Protein AF-0000000082581244 (afdb_homodimer)

Organism: NCBI:txid2716538

Secondary structure (DSSP, 8-state):
-PEEPP-B-TTT-PBEEEEEEEETTT--EEEEEEEPPGGGGS-HHHHHHHHHHHHTTT-HHHHHHHHT--HHHHHHHHHHHHHHTT------THHHHHHHHHHHHTTSS-HHHHHHHHH-/-PEEPP-B-TTT-PBEEEEEEEETTT--EEEEEEEPPGGGGS-HHHHHHHHHHHHTTT-HHHHHHHHT--HHHHHHHHHHHHHHTT------THHHHHHHHHHHHTTSS-HHHHHHHHH-

Foldseek 3Di:
DDDQDDQADPPPRHGDWDAWDADPPPGDIDGDTHHDALLSNDDPVLNVLVVLCVVVPNPLVSSCVVVVHDSVVNVVSVCVSCVSSPHDDPPPCVVVLVVLVVCVVVPVDDPVVSVVSVVD/DDDQDDQADPVPRHGDWDAWDADPPPGDIDGDTHHDALLSNDDPVLNVLVVLCVVVPNPLVSSCVVVVHDSVVNVVSVCVSCVSSPDDDPPPCPVVLVVLVVCVVVPVDDPVVSVVVVVD

Radius of gyration: 23.19 Å; Cα contacts (8 Å, |Δi|>4): 313; chains: 2; bounding box: 44×63×58 Å

Solvent-accessible surface area (backbone atoms only — not comparable to full-atom values): 13565 Å² total; per-residue (Å²): 130,70,38,73,64,76,37,51,32,91,84,80,60,45,64,38,30,38,38,26,34,32,24,82,83,83,63,49,72,49,75,52,60,21,40,69,58,72,67,64,64,49,53,71,67,52,51,52,48,51,51,49,34,52,70,43,65,39,39,63,70,56,35,24,65,75,70,69,49,52,69,68,56,51,51,51,50,50,45,49,50,32,40,71,70,72,43,80,68,69,69,57,62,54,59,51,44,46,52,35,45,48,30,39,71,69,60,75,44,54,76,68,54,40,50,52,61,66,74,101,130,68,37,73,64,74,38,53,32,90,85,82,61,44,64,38,28,39,39,27,35,34,25,82,84,80,63,50,71,49,75,51,60,21,39,69,58,73,69,64,63,49,53,70,67,52,50,52,46,50,50,46,35,51,69,43,66,38,37,64,70,56,36,22,66,74,71,69,47,52,69,68,56,50,51,50,49,50,46,49,50,35,41,73,69,71,42,81,69,68,69,60,59,55,61,49,44,46,49,36,46,47,30,40,71,70,59,74,44,54,76,70,54,41,50,51,62,68,74,101

Sequence (240 aa):
MAYKVVSKCPVCSSKLFISKLKCSKCSTIIENDFEMSKFEYLSEEQLKFIEVFLKNRGNIKDVEKDLGISYPTVRAKLDEVITSLGYKVSKEPSVDKKKIVDMLDKGEITPDQAIKMLNEMAYKVVSKCPVCSSKLFISKLKCSKCSTIIENDFEMSKFEYLSEEQLKFIEVFLKNRGNIKDVEKDLGISYPTVRAKLDEVITSLGYKVSKEPSVDKKKIVDMLDKGEITPDQAIKMLNE

Structure (mmCIF, N/CA/C/O backbone):
data_AF-0000000082581244-model_v1
#
loop_
_entity.id
_entity.type
_entity.pdbx_description
1 polymer 'DUF2089 domain-containing protein'
#
loop_
_atom_site.group_PDB
_atom_site.id
_atom_site.type_symbol
_atom_site.label_atom_id
_atom_site.label_alt_id
_atom_site.label_comp_id
_atom_site.label_asym_id
_atom_site.label_entity_id
_atom_site.label_seq_id
_atom_site.pdbx_PDB_ins_code
_atom_site.Cartn_x
_atom_site.Cartn_y
_atom_site.Cartn_z
_atom_site.occupancy
_atom_site.B_iso_or_equiv
_atom_site.auth_seq_id
_atom_site.auth_comp_id
_atom_site.auth_asym_id
_atom_site.auth_atom_id
_atom_site.pdbx_PDB_model_num
ATOM 1 N N . MET A 1 1 ? 15.781 -11.859 -12.828 1 53.72 1 MET A N 1
ATOM 2 C CA . MET A 1 1 ? 15.156 -10.562 -12.578 1 53.72 1 MET A CA 1
ATOM 3 C C . MET A 1 1 ? 13.648 -10.711 -12.391 1 53.72 1 MET A C 1
ATOM 5 O O . MET A 1 1 ? 12.969 -11.305 -13.234 1 53.72 1 MET A O 1
ATOM 9 N N . ALA A 1 2 ? 13.07 -10.727 -11.141 1 68.75 2 ALA A N 1
ATOM 10 C CA . ALA A 1 2 ? 11.648 -11.008 -10.961 1 68.75 2 ALA A CA 1
ATOM 11 C C . ALA A 1 2 ? 10.789 -9.906 -11.562 1 68.75 2 ALA A C 1
ATOM 13 O O . ALA A 1 2 ? 11.172 -8.734 -11.57 1 68.75 2 ALA A O 1
ATOM 14 N N . TYR A 1 3 ? 9.906 -10.328 -12.453 1 88.56 3 TYR A N 1
ATOM 15 C CA . TYR A 1 3 ? 8.953 -9.445 -13.117 1 88.56 3 TYR A CA 1
ATOM 16 C C . TYR A 1 3 ? 7.895 -8.945 -12.141 1 88.56 3 TYR A C 1
ATOM 18 O O . TYR A 1 3 ? 7.641 -9.57 -11.117 1 88.56 3 TYR A O 1
ATOM 26 N N . LYS A 1 4 ? 7.379 -7.863 -12.531 1 89.56 4 LYS A N 1
ATOM 27 C CA . LYS A 1 4 ? 6.273 -7.344 -11.727 1 89.56 4 LYS A CA 1
ATOM 28 C C . LYS A 1 4 ? 5.02 -8.195 -11.906 1 89.56 4 LYS A C 1
ATOM 30 O O . LYS A 1 4 ? 4.773 -8.734 -12.984 1 89.56 4 LYS A O 1
ATOM 35 N N . VAL A 1 5 ? 4.281 -8.18 -10.945 1 92.62 5 VAL A N 1
ATOM 36 C CA . VAL A 1 5 ? 3.072 -9 -10.93 1 92.62 5 VAL A CA 1
ATOM 37 C C . VAL A 1 5 ? 2.053 -8.43 -11.914 1 92.62 5 VAL A C 1
ATOM 39 O O . VAL A 1 5 ? 1.872 -7.211 -11.992 1 92.62 5 VAL A O 1
ATOM 42 N N . VAL A 1 6 ? 1.439 -9.32 -12.594 1 92.5 6 VAL A N 1
ATOM 43 C CA . VAL A 1 6 ? 0.301 -8.969 -13.438 1 92.5 6 VAL A CA 1
ATOM 44 C C . VAL A 1 6 ? -0.989 -9.055 -12.625 1 92.5 6 VAL A C 1
ATOM 46 O O . VAL A 1 6 ? -1.337 -10.125 -12.117 1 92.5 6 VAL A O 1
ATOM 49 N N . SER A 1 7 ? -1.728 -7.934 -12.516 1 92.81 7 SER A N 1
ATOM 50 C CA . SER A 1 7 ? -2.879 -7.902 -11.617 1 92.81 7 SER A CA 1
ATOM 51 C C . SER A 1 7 ? -4.18 -8.141 -12.383 1 92.81 7 SER A C 1
ATOM 53 O O . SER A 1 7 ? -5.172 -8.594 -11.805 1 92.81 7 SER A O 1
ATOM 55 N N . LYS A 1 8 ? -4.168 -7.809 -13.617 1 93.88 8 LYS A N 1
ATOM 56 C CA . LYS A 1 8 ? -5.375 -7.941 -14.43 1 93.88 8 LYS A CA 1
ATOM 57 C C . LYS A 1 8 ? -5.168 -8.938 -15.562 1 93.88 8 LYS A C 1
ATOM 59 O O . LYS A 1 8 ? -4.102 -8.977 -16.188 1 93.88 8 LYS A O 1
ATOM 64 N N . CYS A 1 9 ? -6.172 -9.633 -15.883 1 96.88 9 CYS A N 1
ATOM 65 C CA . CYS A 1 9 ? -6.133 -10.656 -16.922 1 96.88 9 CYS A CA 1
ATOM 66 C C . CYS A 1 9 ? -5.965 -10.023 -18.297 1 96.88 9 CYS A C 1
ATOM 68 O O . CYS A 1 9 ? -6.707 -9.109 -18.672 1 96.88 9 CYS A O 1
ATOM 70 N N . PRO A 1 10 ? -5.016 -10.516 -19.062 1 95.62 10 PRO A N 1
ATOM 71 C CA . PRO A 1 10 ? -4.793 -9.969 -20.406 1 95.62 10 PRO A CA 1
ATOM 72 C C . PRO A 1 10 ? -5.891 -10.367 -21.391 1 95.62 10 PRO A C 1
ATOM 74 O O . PRO A 1 10 ? -5.977 -9.797 -22.484 1 95.62 10 PRO A O 1
ATOM 77 N N . VAL A 1 11 ? -6.668 -11.305 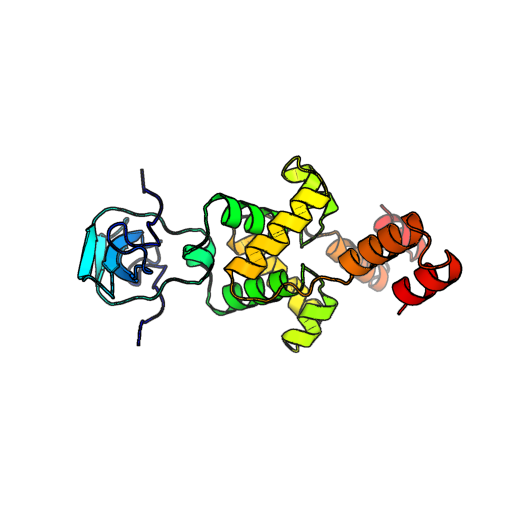-21.016 1 96.25 11 VAL A N 1
ATOM 78 C CA . VAL A 1 11 ? -7.711 -11.797 -21.922 1 96.25 11 VAL A CA 1
ATOM 79 C C . VAL A 1 11 ? -9.016 -11.047 -21.656 1 96.25 11 VAL A C 1
ATOM 81 O O . VAL A 1 11 ? -9.625 -10.516 -22.594 1 96.25 11 VAL A O 1
ATOM 84 N N . CYS A 1 12 ? -9.43 -10.914 -20.453 1 97.5 12 CYS A N 1
ATOM 85 C CA . CYS A 1 12 ? -10.75 -10.367 -20.172 1 97.5 12 CYS A CA 1
ATOM 86 C C . CYS A 1 12 ? -10.656 -9.141 -19.266 1 97.5 12 CYS A C 1
ATOM 88 O O . CYS A 1 12 ? -11.672 -8.539 -18.922 1 97.5 12 CYS A O 1
ATOM 90 N N . SER A 1 13 ? -9.562 -8.805 -18.609 1 95 13 SER A N 1
ATOM 91 C CA . SER A 1 13 ? -9.266 -7.613 -17.828 1 95 13 SER A CA 1
ATOM 92 C C . SER A 1 13 ? -9.781 -7.746 -16.391 1 95 13 SER A C 1
ATOM 94 O O . SER A 1 13 ? -9.766 -6.777 -15.633 1 95 13 SER A O 1
ATOM 96 N N . SER A 1 14 ? -10.156 -8.969 -16.047 1 94.62 14 SER A N 1
ATOM 97 C CA . SER A 1 14 ? -10.578 -9.195 -14.664 1 94.62 14 SER A CA 1
ATOM 98 C C . SER A 1 14 ? -9.383 -9.359 -13.734 1 94.62 14 SER A C 1
ATOM 100 O O . SER A 1 14 ? -8.25 -9.531 -14.195 1 94.62 14 SER A O 1
ATOM 102 N N . LYS A 1 15 ? -9.641 -9.312 -12.484 1 93.12 15 LYS A N 1
ATOM 103 C CA . LYS A 1 15 ? -8.578 -9.453 -11.484 1 93.12 15 LYS A CA 1
ATOM 104 C C . LYS A 1 15 ? -8.023 -10.867 -11.477 1 93.12 15 LYS A C 1
ATOM 106 O O . LYS A 1 15 ? -8.773 -11.844 -11.547 1 93.12 15 LYS A O 1
ATOM 111 N N . LEU A 1 16 ? -6.715 -10.93 -11.422 1 95.38 16 LEU A N 1
ATOM 112 C CA . LEU A 1 16 ? -6.055 -12.219 -11.281 1 95.38 16 LEU A CA 1
ATOM 113 C C . LEU A 1 16 ? -5.848 -12.57 -9.812 1 95.38 16 LEU A C 1
ATOM 115 O O . LEU A 1 16 ? -5.723 -11.68 -8.969 1 95.38 16 LEU A O 1
ATOM 119 N N . PHE A 1 17 ? -5.797 -13.875 -9.547 1 95.25 17 PHE A N 1
ATOM 120 C CA . PHE A 1 17 ? -5.453 -14.344 -8.211 1 95.25 17 PHE A CA 1
ATOM 121 C C . PHE A 1 17 ? -4.176 -15.18 -8.25 1 95.25 17 PHE A C 1
ATOM 123 O O . PHE A 1 17 ? -3.746 -15.625 -9.312 1 95.25 17 PHE A O 1
ATOM 130 N N . ILE A 1 18 ? -3.574 -15.359 -7.168 1 96.06 18 ILE A N 1
ATOM 131 C CA . ILE A 1 18 ? -2.342 -16.125 -7.047 1 96.06 18 ILE A CA 1
ATOM 132 C C . ILE A 1 18 ? -2.674 -17.594 -6.812 1 96.06 18 ILE A C 1
ATOM 134 O O . ILE A 1 18 ? -3.455 -17.938 -5.918 1 96.06 18 ILE A O 1
ATOM 138 N N . SER A 1 19 ? -2.033 -18.453 -7.551 1 96.75 19 SER A N 1
ATOM 139 C CA . SER A 1 19 ? -2.334 -19.875 -7.414 1 96.75 19 SER A CA 1
ATOM 140 C C . SER A 1 19 ? -1.104 -20.656 -6.973 1 96.75 19 SER A C 1
ATOM 142 O O . SER A 1 19 ? -1.212 -21.812 -6.562 1 96.75 19 SER A O 1
ATOM 144 N N . LYS A 1 20 ? -0.007 -20.016 -7.082 1 97.25 20 LYS A N 1
ATOM 145 C CA . LYS A 1 20 ? 1.216 -20.719 -6.707 1 97.25 20 LYS A CA 1
ATOM 146 C C . LYS A 1 20 ? 2.275 -19.75 -6.191 1 97.25 20 LYS A C 1
ATOM 148 O O . LYS A 1 20 ? 2.537 -18.719 -6.82 1 97.25 20 LYS A O 1
ATOM 153 N N . LEU A 1 21 ? 2.852 -20.094 -5.102 1 97.25 21 LEU A N 1
ATOM 154 C CA . LEU A 1 21 ? 3.967 -19.359 -4.508 1 97.25 21 LEU A CA 1
ATOM 155 C C . LEU A 1 21 ? 5.207 -20.234 -4.426 1 97.25 21 LEU A C 1
ATOM 157 O O . LEU A 1 21 ? 5.098 -21.469 -4.297 1 97.25 21 LEU A O 1
ATOM 161 N N . LYS A 1 22 ? 6.32 -19.578 -4.473 1 96.75 22 LYS A N 1
ATOM 162 C CA . LYS A 1 22 ? 7.578 -20.328 -4.422 1 96.75 22 LYS A CA 1
ATOM 163 C C . LYS A 1 22 ? 8.617 -19.578 -3.58 1 96.75 22 LYS A C 1
ATOM 165 O O . LYS A 1 22 ? 8.703 -18.359 -3.629 1 96.75 22 LYS A O 1
ATOM 170 N N . CYS A 1 23 ? 9.398 -20.375 -2.912 1 96.62 23 CYS A N 1
ATOM 171 C CA . CYS A 1 23 ? 10.516 -19.812 -2.16 1 96.62 23 CYS A CA 1
ATOM 172 C C . CYS A 1 23 ? 11.805 -19.875 -2.969 1 96.62 23 CYS A C 1
ATOM 174 O O . CYS A 1 23 ? 12.18 -20.938 -3.461 1 96.62 23 CYS A O 1
ATOM 176 N N . SER A 1 24 ? 12.461 -18.797 -3.029 1 91.81 24 SER A N 1
ATOM 177 C CA . SER A 1 24 ? 13.672 -18.734 -3.832 1 91.81 24 SER A CA 1
ATOM 178 C C . SER A 1 24 ? 14.852 -19.359 -3.092 1 91.81 24 SER A C 1
ATOM 180 O O . SER A 1 24 ? 15.859 -19.734 -3.709 1 91.81 24 SER A O 1
ATOM 182 N N . LYS A 1 25 ? 14.719 -19.484 -1.861 1 94.38 25 LYS A N 1
ATOM 183 C CA . LYS A 1 25 ? 15.844 -19.984 -1.061 1 94.38 25 LYS A CA 1
ATOM 184 C C . LYS A 1 25 ? 15.773 -21.5 -0.898 1 94.38 25 LYS A C 1
ATOM 186 O O . LYS A 1 25 ? 16.75 -22.203 -1.188 1 94.38 25 LYS A O 1
ATOM 191 N N . CYS A 1 26 ? 14.664 -22.094 -0.485 1 97.06 26 CYS A N 1
ATOM 192 C CA . CYS A 1 26 ? 14.586 -23.531 -0.192 1 97.06 26 CYS A CA 1
ATOM 193 C C . CYS A 1 26 ? 13.719 -24.25 -1.214 1 97.06 26 CYS A C 1
ATOM 195 O O . CYS A 1 26 ? 13.469 -25.453 -1.082 1 97.06 26 CYS A O 1
ATOM 197 N N . SER A 1 27 ? 13.07 -23.578 -2.107 1 94.88 27 SER A N 1
ATOM 198 C CA . SER A 1 27 ? 12.336 -24.109 -3.246 1 94.88 27 SER A CA 1
ATOM 199 C C . SER A 1 27 ? 10.984 -24.672 -2.818 1 94.88 27 SER A C 1
ATOM 201 O O . SER A 1 27 ? 10.383 -25.484 -3.527 1 94.88 27 SER A O 1
ATOM 203 N N . THR A 1 28 ? 10.562 -24.219 -1.622 1 97.06 28 THR A N 1
ATOM 204 C CA . THR A 1 28 ? 9.219 -24.594 -1.182 1 97.06 28 THR A CA 1
ATOM 205 C C . THR A 1 28 ? 8.172 -24.016 -2.129 1 97.06 28 THR A C 1
ATOM 207 O O . THR A 1 28 ? 8.273 -22.875 -2.562 1 97.06 28 THR A O 1
ATOM 210 N N . ILE A 1 29 ? 7.223 -24.859 -2.406 1 97.75 29 ILE A N 1
ATOM 211 C CA . ILE A 1 29 ? 6.109 -24.438 -3.254 1 97.75 29 ILE A CA 1
ATOM 212 C C . ILE A 1 29 ? 4.809 -24.5 -2.457 1 97.75 29 ILE A C 1
ATOM 214 O O . ILE A 1 29 ? 4.547 -25.469 -1.746 1 97.75 29 ILE A O 1
ATOM 218 N N . ILE A 1 30 ? 4.02 -23.484 -2.504 1 97.12 30 ILE A N 1
ATOM 219 C CA . ILE A 1 30 ? 2.705 -23.406 -1.878 1 97.12 30 ILE A CA 1
ATOM 220 C C . ILE A 1 30 ? 1.641 -23.141 -2.939 1 97.12 30 ILE A C 1
ATOM 222 O O . ILE A 1 30 ? 1.713 -22.141 -3.66 1 97.12 30 ILE A O 1
ATOM 226 N N . GLU A 1 31 ? 0.677 -24.031 -3.047 1 96.5 31 GLU A N 1
ATOM 227 C CA . GLU A 1 31 ? -0.385 -23.906 -4.039 1 96.5 31 GLU A CA 1
ATOM 228 C C . GLU A 1 31 ? -1.749 -23.75 -3.371 1 96.5 31 GLU A C 1
ATOM 230 O O . GLU A 1 31 ? -2.084 -24.5 -2.455 1 96.5 31 GLU A O 1
ATOM 235 N N . ASN A 1 32 ? -2.459 -22.781 -3.691 1 95.44 32 ASN A N 1
ATOM 236 C CA . ASN A 1 32 ? -3.818 -22.453 -3.281 1 95.44 32 ASN A CA 1
ATOM 237 C C . ASN A 1 32 ? -4.379 -21.281 -4.082 1 95.44 32 ASN A C 1
ATOM 239 O O . ASN A 1 32 ? -3.756 -20.828 -5.047 1 95.44 32 ASN A O 1
ATOM 243 N N . ASP A 1 33 ? -5.539 -20.922 -3.805 1 93.94 33 ASP A N 1
ATOM 244 C CA . ASP A 1 33 ? -6.094 -19.672 -4.34 1 93.94 33 ASP A CA 1
ATOM 245 C C . ASP A 1 33 ? -5.98 -18.547 -3.324 1 93.94 33 ASP A C 1
ATOM 247 O O . ASP A 1 33 ? -6.66 -18.547 -2.295 1 93.94 33 ASP A O 1
ATOM 251 N N . PHE A 1 34 ? -5.039 -17.641 -3.65 1 94.31 34 PHE A N 1
ATOM 252 C CA . PHE A 1 34 ? -4.812 -16.516 -2.75 1 94.31 34 PHE A CA 1
ATOM 253 C C . PHE A 1 34 ? -5.324 -15.227 -3.365 1 94.31 34 PHE A C 1
ATOM 255 O O . PHE A 1 34 ? -5.137 -14.984 -4.562 1 94.31 34 PHE A O 1
ATOM 262 N N . GLU A 1 35 ? -5.953 -14.469 -2.596 1 92.19 35 GLU A N 1
ATOM 263 C CA . GLU A 1 35 ? -6.371 -13.133 -3.018 1 92.19 35 GLU A CA 1
ATOM 264 C C . GLU A 1 35 ? -5.289 -12.094 -2.73 1 92.19 35 GLU A C 1
ATOM 266 O O . GLU A 1 35 ? -4.738 -12.055 -1.629 1 92.19 35 GLU A O 1
ATOM 271 N N . MET A 1 36 ? -5.047 -11.266 -3.709 1 91.62 36 MET A N 1
ATOM 272 C CA . MET A 1 36 ? -4.062 -10.203 -3.521 1 91.62 36 MET A CA 1
ATOM 273 C C . MET A 1 36 ? -4.668 -9.039 -2.748 1 91.62 36 MET A C 1
ATOM 275 O O . MET A 1 36 ? -5.887 -8.844 -2.756 1 91.62 36 MET A O 1
ATOM 279 N N . SER A 1 37 ? -3.764 -8.344 -2.092 1 92.56 37 SER A N 1
ATOM 280 C CA . SER A 1 37 ? -4.238 -7.129 -1.434 1 92.56 37 SER A CA 1
ATOM 281 C C . SER A 1 37 ? -4.691 -6.09 -2.453 1 92.56 37 SER A C 1
ATOM 283 O O . SER A 1 37 ? -4.32 -6.16 -3.625 1 92.56 37 SER A O 1
ATOM 285 N N . LYS A 1 38 ? -5.438 -5.078 -2.023 1 93.19 38 LYS A N 1
ATOM 286 C CA . LYS A 1 38 ? -5.859 -3.977 -2.883 1 93.19 38 LYS A CA 1
ATOM 287 C C . LYS A 1 38 ? -4.652 -3.25 -3.475 1 93.19 38 LYS A C 1
ATOM 289 O O . LYS A 1 38 ? -4.711 -2.766 -4.605 1 93.19 38 LYS A O 1
ATOM 294 N N . PHE A 1 39 ? -3.621 -3.299 -2.74 1 95.06 39 PHE A N 1
ATOM 295 C CA . PHE A 1 39 ? -2.428 -2.555 -3.127 1 95.06 39 PHE A CA 1
ATOM 296 C C . PHE A 1 39 ? -1.742 -3.211 -4.316 1 95.06 39 PHE A C 1
ATOM 298 O O . PHE A 1 39 ? -1.16 -2.527 -5.16 1 95.06 39 PHE A O 1
ATOM 305 N N . GLU A 1 40 ? -1.863 -4.516 -4.352 1 93.19 40 GLU A N 1
ATOM 306 C CA . GLU A 1 40 ? -1.179 -5.246 -5.414 1 93.19 40 GLU A CA 1
ATOM 307 C C . GLU A 1 40 ? -1.842 -5 -6.766 1 93.19 40 GLU A C 1
ATOM 309 O O . GLU A 1 40 ? -1.274 -5.328 -7.812 1 93.19 40 GLU A O 1
ATOM 314 N N . TYR A 1 41 ? -3.014 -4.445 -6.742 1 93.56 41 TYR A N 1
ATOM 315 C CA . TYR A 1 41 ? -3.729 -4.168 -7.984 1 93.56 41 TYR A CA 1
ATOM 316 C C . TYR A 1 41 ? -3.447 -2.754 -8.469 1 93.56 41 TYR A C 1
ATOM 318 O O . TYR A 1 41 ? -3.885 -2.369 -9.562 1 93.56 41 TYR A O 1
ATOM 326 N N . LEU A 1 42 ? -2.697 -2.025 -7.711 1 94 42 LEU A N 1
ATOM 327 C CA . LEU A 1 42 ? -2.328 -0.665 -8.078 1 94 42 LEU A CA 1
ATOM 328 C C . LEU A 1 42 ? -1.147 -0.667 -9.047 1 94 42 LEU A C 1
ATOM 330 O O . LEU A 1 42 ? -0.402 -1.646 -9.117 1 94 42 LEU A O 1
ATOM 334 N N . SER A 1 43 ? -1.025 0.421 -9.781 1 93.19 43 SER A N 1
ATOM 335 C CA . SER A 1 43 ? 0.116 0.571 -10.68 1 93.19 43 SER A CA 1
ATOM 336 C C . SER A 1 43 ? 1.404 0.813 -9.898 1 93.19 43 SER A C 1
ATOM 338 O O . SER A 1 43 ? 1.363 1.2 -8.734 1 93.19 43 SER A O 1
ATOM 340 N N . GLU A 1 44 ? 2.514 0.607 -10.555 1 92.44 44 GLU A N 1
ATOM 341 C CA . GLU A 1 44 ? 3.814 0.862 -9.938 1 92.44 44 GLU A CA 1
ATOM 342 C C . GLU A 1 44 ? 3.941 2.316 -9.5 1 92.44 44 GLU A C 1
ATOM 344 O O . GLU A 1 44 ? 4.523 2.605 -8.453 1 92.44 44 GLU A O 1
ATOM 349 N N . GLU A 1 45 ? 3.406 3.188 -10.336 1 94.5 45 GLU A N 1
ATOM 350 C CA . GLU A 1 45 ? 3.457 4.609 -10.016 1 94.5 45 GLU A CA 1
ATOM 351 C C . GLU A 1 45 ? 2.664 4.922 -8.75 1 94.5 45 GLU A C 1
ATOM 353 O O . GLU A 1 45 ? 3.129 5.672 -7.887 1 94.5 45 GLU A O 1
ATOM 358 N N . GLN A 1 46 ? 1.559 4.309 -8.688 1 96.25 46 GLN A N 1
ATOM 359 C CA . GLN A 1 46 ? 0.721 4.508 -7.508 1 96.25 46 GLN A CA 1
ATOM 360 C C . GLN A 1 46 ? 1.396 3.957 -6.254 1 96.25 46 GLN A C 1
ATOM 362 O O . GLN A 1 46 ? 1.388 4.602 -5.203 1 96.25 46 GLN A O 1
ATOM 367 N N . LEU A 1 47 ? 2 2.838 -6.359 1 96.25 47 LEU A N 1
ATOM 368 C CA . LEU A 1 47 ? 2.678 2.221 -5.223 1 96.25 47 LEU A CA 1
ATOM 369 C C . LEU A 1 47 ? 3.859 3.07 -4.77 1 96.25 47 LEU A C 1
ATOM 371 O O . LEU A 1 47 ? 4.066 3.264 -3.568 1 96.25 47 LEU A O 1
ATOM 375 N N . LYS A 1 48 ? 4.555 3.516 -5.734 1 96.19 48 LYS A N 1
ATOM 376 C CA . LYS A 1 48 ? 5.68 4.391 -5.418 1 96.19 48 LYS A CA 1
ATOM 377 C C . LYS A 1 48 ? 5.207 5.66 -4.711 1 96.19 48 LYS A C 1
ATOM 379 O O . LYS A 1 48 ? 5.84 6.117 -3.756 1 96.19 48 LYS A O 1
ATOM 384 N N . PHE A 1 49 ? 4.129 6.18 -5.207 1 98 49 PHE A N 1
ATOM 385 C CA . PHE A 1 49 ? 3.562 7.375 -4.59 1 98 49 PHE A CA 1
ATOM 386 C C . PHE A 1 49 ? 3.193 7.113 -3.135 1 98 49 PHE A C 1
ATOM 388 O O . PHE A 1 49 ? 3.506 7.918 -2.256 1 98 49 PHE A O 1
ATOM 395 N N . ILE A 1 50 ? 2.508 6.02 -2.918 1 98.12 50 ILE A N 1
ATOM 396 C CA . ILE A 1 50 ? 2.084 5.66 -1.569 1 98.12 50 ILE A CA 1
ATOM 397 C C . ILE A 1 50 ? 3.305 5.527 -0.664 1 98.12 50 ILE A C 1
ATOM 399 O O . ILE A 1 50 ? 3.299 6.008 0.472 1 98.12 50 ILE A O 1
ATOM 403 N N . GLU A 1 51 ? 4.301 4.91 -1.156 1 97.25 51 GLU A N 1
ATOM 404 C CA . GLU A 1 51 ? 5.535 4.738 -0.394 1 97.25 51 GLU A CA 1
ATOM 405 C C . GLU A 1 51 ? 6.113 6.086 0.028 1 97.25 51 GLU A C 1
ATOM 407 O O . GLU A 1 51 ? 6.457 6.285 1.195 1 97.25 51 GLU A O 1
ATOM 412 N N . VAL A 1 52 ? 6.203 6.973 -0.877 1 97.38 52 VAL A N 1
ATOM 413 C CA . VAL A 1 52 ? 6.762 8.289 -0.611 1 97.38 52 VAL A CA 1
ATOM 414 C C . VAL A 1 52 ? 5.852 9.055 0.352 1 97.38 52 VAL A C 1
ATOM 416 O O . VAL A 1 52 ? 6.332 9.727 1.266 1 97.38 52 VAL A O 1
ATOM 419 N N . PHE A 1 53 ? 4.52 8.938 0.126 1 98 53 PHE A N 1
ATOM 420 C CA . PHE A 1 53 ? 3.535 9.594 0.981 1 98 53 PHE A CA 1
ATOM 421 C C . PHE A 1 53 ? 3.682 9.133 2.426 1 98 53 PHE A C 1
ATOM 423 O O . PHE A 1 53 ? 3.666 9.945 3.35 1 98 53 PHE A O 1
ATOM 430 N N . LEU A 1 54 ? 3.854 7.883 2.613 1 97.44 54 LEU A N 1
ATOM 431 C CA . LEU A 1 54 ? 4.02 7.305 3.943 1 97.44 54 LEU A CA 1
ATOM 432 C C . LEU A 1 54 ? 5.352 7.719 4.555 1 97.44 54 LEU A C 1
ATOM 434 O O . LEU A 1 54 ? 5.41 8.117 5.719 1 97.44 54 LEU A O 1
ATOM 438 N N . LYS A 1 55 ? 6.395 7.586 3.75 1 96.19 55 LYS A N 1
ATOM 439 C CA . LYS A 1 55 ? 7.738 7.945 4.203 1 96.19 55 LYS A CA 1
ATOM 440 C C . LYS A 1 55 ? 7.773 9.375 4.738 1 96.19 55 LYS A C 1
ATOM 442 O O . LYS A 1 55 ? 8.5 9.664 5.691 1 96.19 55 LYS A O 1
ATOM 447 N N . ASN A 1 56 ? 6.973 10.172 4.148 1 96.19 56 ASN A N 1
ATOM 448 C CA . ASN A 1 56 ? 6.922 11.578 4.539 1 96.19 56 ASN A CA 1
ATOM 449 C C . ASN A 1 56 ? 5.777 11.844 5.516 1 96.19 56 ASN A C 1
ATOM 451 O O . ASN A 1 56 ? 5.387 12.992 5.719 1 96.19 56 ASN A O 1
ATOM 455 N N . ARG A 1 57 ? 5.172 10.852 5.996 1 95.25 57 ARG A N 1
ATOM 456 C CA . ARG A 1 57 ? 4.156 10.891 7.043 1 95.25 57 ARG A CA 1
ATOM 457 C C . ARG A 1 57 ? 2.957 11.734 6.609 1 95.25 57 ARG A C 1
ATOM 459 O O . ARG A 1 57 ? 2.381 12.461 7.418 1 95.25 57 ARG A O 1
ATOM 466 N N . GLY A 1 58 ? 2.686 11.695 5.266 1 96.06 58 GLY A N 1
ATOM 467 C CA . GLY A 1 58 ? 1.503 12.367 4.754 1 96.06 58 GLY A CA 1
ATOM 468 C C . GLY A 1 58 ? 1.71 13.859 4.535 1 96.06 58 GLY A C 1
ATOM 469 O O . GLY A 1 58 ? 0.769 14.578 4.191 1 96.06 58 GLY A O 1
ATOM 470 N N . ASN A 1 59 ? 2.889 14.312 4.797 1 94.75 59 ASN A N 1
ATOM 471 C CA . ASN A 1 59 ? 3.184 15.727 4.582 1 94.75 59 ASN A CA 1
ATOM 472 C C . ASN A 1 59 ? 3.287 16.047 3.094 1 94.75 59 ASN A C 1
ATOM 474 O O . ASN A 1 59 ? 4.277 15.711 2.445 1 94.75 59 ASN A O 1
ATOM 478 N N . ILE A 1 60 ? 2.342 16.781 2.562 1 94.25 60 ILE A N 1
ATOM 479 C CA . ILE A 1 60 ? 2.23 17.031 1.132 1 94.25 60 ILE A CA 1
ATOM 480 C C . ILE A 1 60 ? 3.43 17.859 0.658 1 94.25 60 ILE A C 1
ATOM 482 O O . ILE A 1 60 ? 3.959 17.625 -0.43 1 94.25 60 ILE A O 1
ATOM 486 N N . LYS A 1 61 ? 3.891 18.781 1.476 1 94.56 61 LYS A N 1
ATOM 487 C CA . LYS A 1 61 ? 5.043 19.594 1.12 1 94.56 61 LYS A CA 1
ATOM 488 C C . LYS A 1 61 ? 6.293 18.75 0.933 1 94.56 61 LYS A C 1
ATOM 490 O O . LYS A 1 61 ? 7.039 18.922 -0.032 1 94.56 61 LYS A O 1
ATOM 495 N N . ASP A 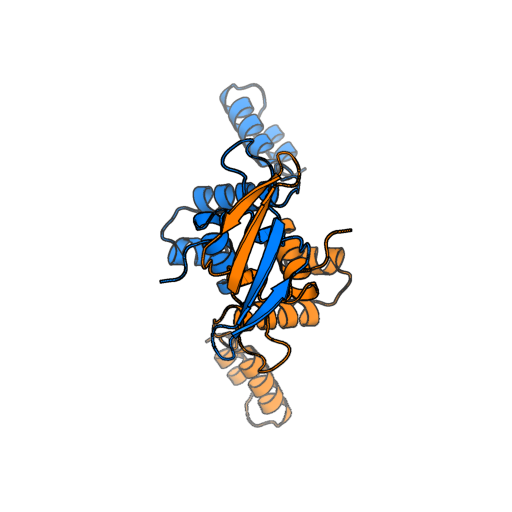1 62 ? 6.48 17.875 1.822 1 96.38 62 ASP A N 1
ATOM 496 C CA . ASP A 1 62 ? 7.637 17 1.74 1 96.38 62 ASP A CA 1
ATOM 497 C C . ASP A 1 62 ? 7.516 16.047 0.552 1 96.38 62 ASP A C 1
ATOM 499 O O . ASP A 1 62 ? 8.516 15.719 -0.093 1 96.38 62 ASP A O 1
ATOM 503 N N . VAL A 1 63 ? 6.344 15.617 0.243 1 97 63 VAL A N 1
ATOM 504 C CA . VAL A 1 63 ? 6.105 14.75 -0.907 1 97 63 VAL A CA 1
ATOM 505 C C . VAL A 1 63 ? 6.441 15.5 -2.195 1 97 63 VAL A C 1
ATOM 507 O O . VAL A 1 63 ? 7.074 14.945 -3.098 1 97 63 VAL A O 1
ATOM 510 N N . GLU A 1 64 ? 6.051 16.719 -2.244 1 96.62 64 GLU A N 1
ATOM 511 C CA . GLU A 1 64 ? 6.383 17.578 -3.381 1 96.62 64 GLU A CA 1
ATOM 512 C C . GLU A 1 64 ? 7.887 17.578 -3.648 1 96.62 64 GLU A C 1
ATOM 514 O O . GLU A 1 64 ? 8.32 17.391 -4.789 1 96.62 64 GLU A O 1
ATOM 519 N N . LYS A 1 65 ? 8.578 17.812 -2.639 1 96.75 65 LYS A N 1
ATOM 520 C CA . LYS A 1 65 ? 10.031 17.891 -2.738 1 96.75 65 LYS A CA 1
ATOM 521 C C . LYS A 1 65 ? 10.633 16.547 -3.139 1 96.75 65 LYS A C 1
ATOM 523 O O . LYS A 1 65 ? 11.516 16.484 -3.992 1 96.75 65 LYS A O 1
ATOM 528 N N . ASP A 1 66 ? 10.148 15.531 -2.562 1 96.38 66 ASP A N 1
ATOM 529 C CA . ASP A 1 66 ? 10.695 14.195 -2.777 1 96.38 66 ASP A CA 1
ATOM 530 C C . ASP A 1 66 ? 10.453 13.727 -4.211 1 96.38 66 ASP A C 1
ATOM 532 O O . ASP A 1 66 ? 11.328 13.133 -4.832 1 96.38 66 ASP A O 1
ATOM 536 N N . LEU A 1 67 ? 9.289 14.016 -4.734 1 96.62 67 LEU A N 1
ATOM 537 C CA . LEU A 1 67 ? 8.922 13.508 -6.055 1 96.62 67 LEU A CA 1
ATOM 538 C C . LEU A 1 67 ? 9.164 14.57 -7.125 1 96.62 67 LEU A C 1
ATOM 540 O O . LEU A 1 67 ? 9.18 14.258 -8.32 1 96.62 67 LEU A O 1
ATOM 544 N N . GLY A 1 68 ? 9.305 15.797 -6.73 1 97 68 GLY A N 1
ATOM 545 C CA . GLY A 1 68 ? 9.531 16.875 -7.68 1 97 68 GLY A CA 1
ATOM 546 C C . GLY A 1 68 ? 8.281 17.266 -8.453 1 97 68 GLY A C 1
ATOM 547 O O . GLY A 1 68 ? 8.344 17.531 -9.656 1 97 68 GLY A O 1
ATOM 548 N N . ILE A 1 69 ? 7.195 17.125 -7.859 1 95.88 69 ILE A N 1
ATOM 549 C CA . ILE A 1 69 ? 5.934 17.469 -8.508 1 95.88 69 ILE A CA 1
ATOM 550 C C . ILE A 1 69 ? 5.227 18.562 -7.703 1 95.88 69 ILE A C 1
ATOM 552 O O . ILE A 1 69 ? 5.559 18.797 -6.535 1 95.88 69 ILE A O 1
ATOM 556 N N . SER A 1 70 ? 4.211 19.203 -8.344 1 93.94 70 SER A N 1
ATOM 557 C CA . SER A 1 70 ? 3.498 20.328 -7.727 1 93.94 70 SER A CA 1
ATOM 558 C C . SER A 1 70 ? 2.482 19.828 -6.699 1 93.94 70 SER A C 1
ATOM 560 O O . SER A 1 70 ? 2.113 18.656 -6.695 1 93.94 70 SER A O 1
ATOM 562 N N . TYR A 1 71 ? 2 20.797 -5.957 1 94.81 71 TYR A N 1
ATOM 563 C CA . TYR A 1 71 ? 0.992 20.531 -4.938 1 94.81 71 TYR A CA 1
ATOM 564 C C . TYR A 1 71 ? -0.287 19.984 -5.562 1 94.81 71 TYR A C 1
ATOM 566 O O . TYR A 1 71 ? -0.787 18.938 -5.156 1 94.81 71 TYR A O 1
ATOM 574 N N . PRO A 1 72 ? -0.756 20.562 -6.602 1 93.56 72 PRO A N 1
ATOM 575 C CA . PRO A 1 72 ? -1.969 20.016 -7.219 1 93.56 72 PRO A CA 1
ATOM 576 C C . PRO A 1 72 ? -1.778 18.609 -7.75 1 93.56 72 PRO A C 1
ATOM 578 O O . PRO A 1 72 ? -2.697 17.781 -7.672 1 93.56 72 PRO A O 1
ATOM 581 N N . THR A 1 73 ? -0.6 18.328 -8.266 1 96.31 73 THR A N 1
ATOM 582 C CA . THR A 1 73 ? -0.315 17 -8.789 1 96.31 73 THR A CA 1
ATOM 583 C C . THR A 1 73 ? -0.305 15.969 -7.664 1 96.31 73 THR A C 1
ATOM 585 O O . THR A 1 73 ? -0.817 14.859 -7.828 1 96.31 73 THR A O 1
ATOM 588 N N . VAL A 1 74 ? 0.284 16.391 -6.527 1 96.38 74 VAL A N 1
ATOM 589 C CA . VAL A 1 74 ? 0.283 15.5 -5.371 1 96.38 74 VAL A CA 1
ATOM 590 C C . VAL A 1 74 ? -1.154 15.195 -4.957 1 96.38 74 VAL A C 1
ATOM 592 O O . VAL A 1 74 ? -1.51 14.031 -4.75 1 96.38 74 VAL A O 1
ATOM 595 N N . ARG A 1 75 ? -1.947 16.172 -4.871 1 94.75 75 ARG A N 1
ATOM 596 C CA . ARG A 1 75 ? -3.342 16 -4.473 1 94.75 75 ARG A CA 1
ATOM 597 C C . ARG A 1 75 ? -4.09 15.102 -5.449 1 94.75 75 ARG A C 1
ATOM 599 O O . ARG A 1 75 ? -4.852 14.227 -5.031 1 94.75 75 ARG A O 1
ATOM 606 N N . ALA A 1 76 ? -3.877 15.375 -6.699 1 95.5 76 ALA A N 1
ATOM 607 C CA . ALA A 1 76 ? -4.543 14.57 -7.723 1 95.5 76 ALA A CA 1
ATOM 608 C C . ALA A 1 76 ? -4.141 13.102 -7.617 1 95.5 76 ALA A C 1
ATOM 610 O O . ALA A 1 76 ? -4.984 12.211 -7.738 1 95.5 76 ALA A O 1
ATOM 611 N N . LYS A 1 77 ? -2.877 12.906 -7.387 1 96.69 77 LYS A N 1
ATOM 612 C CA . LYS A 1 77 ? -2.387 11.539 -7.266 1 96.69 77 LYS A CA 1
ATOM 613 C C . LYS A 1 77 ? -2.967 10.852 -6.031 1 96.69 77 LYS A C 1
ATOM 615 O O . LYS A 1 77 ? -3.322 9.672 -6.078 1 96.69 77 LYS A O 1
ATOM 620 N N . LEU A 1 78 ? -3.018 11.602 -4.961 1 97.12 78 LEU A N 1
ATOM 621 C CA . LEU A 1 78 ? -3.613 11.055 -3.744 1 97.12 78 LEU A CA 1
ATOM 622 C C . LEU A 1 78 ? -5.074 10.68 -3.977 1 97.12 78 LEU A C 1
ATOM 624 O O . LEU A 1 78 ? -5.504 9.586 -3.602 1 97.12 78 LEU A O 1
ATOM 628 N N . ASP A 1 79 ? -5.773 11.523 -4.672 1 95.88 79 ASP A N 1
ATOM 629 C CA . ASP A 1 79 ? -7.172 11.25 -4.996 1 95.88 79 ASP A CA 1
ATOM 630 C C . ASP A 1 79 ? -7.301 9.992 -5.844 1 95.88 79 ASP A C 1
ATOM 632 O O . ASP A 1 79 ? -8.195 9.172 -5.613 1 95.88 79 ASP A O 1
ATOM 636 N N . GLU A 1 80 ? -6.488 9.922 -6.762 1 96.56 80 GLU A N 1
ATOM 637 C CA . GLU A 1 80 ? -6.492 8.758 -7.641 1 96.56 80 GLU A CA 1
ATOM 638 C C . GLU A 1 80 ? -6.258 7.473 -6.855 1 96.56 80 GLU A C 1
ATOM 640 O O . GLU A 1 80 ? -6.949 6.477 -7.066 1 96.56 80 GLU A O 1
ATOM 645 N N . VAL A 1 81 ? -5.242 7.512 -6.012 1 97.38 81 VAL A N 1
ATOM 646 C CA . VAL A 1 81 ? -4.902 6.348 -5.199 1 97.38 81 VAL A CA 1
ATOM 647 C C . VAL A 1 81 ? -6.086 5.98 -4.305 1 97.38 81 VAL A C 1
ATOM 649 O O . VAL A 1 81 ? -6.469 4.809 -4.227 1 97.38 81 VAL A O 1
ATOM 652 N N . ILE A 1 82 ? -6.688 6.957 -3.674 1 96.62 82 ILE A N 1
ATOM 653 C CA . ILE A 1 82 ? -7.812 6.727 -2.773 1 96.62 82 ILE A CA 1
ATOM 654 C C . ILE A 1 82 ? -8.969 6.09 -3.541 1 96.62 82 ILE A C 1
ATOM 656 O O . ILE A 1 82 ? -9.562 5.113 -3.08 1 96.62 82 ILE A O 1
ATOM 660 N N . THR A 1 83 ? -9.211 6.613 -4.719 1 95.94 83 THR A N 1
ATOM 661 C CA . THR A 1 83 ? -10.281 6.09 -5.562 1 95.94 83 THR A CA 1
ATOM 662 C C . THR A 1 83 ? -9.969 4.668 -6.012 1 95.94 83 THR A C 1
ATOM 664 O O . THR A 1 83 ? -10.844 3.803 -6.012 1 95.94 83 THR A O 1
ATOM 667 N N . SER A 1 84 ? -8.734 4.461 -6.328 1 95 84 SER A N 1
ATOM 668 C CA . SER A 1 84 ? -8.328 3.139 -6.789 1 95 84 SER A CA 1
ATOM 669 C C . SER A 1 84 ? -8.453 2.102 -5.676 1 95 84 SER A C 1
ATOM 671 O O . SER A 1 84 ? -8.664 0.917 -5.949 1 95 84 SER A O 1
ATOM 673 N N . LEU A 1 85 ? -8.352 2.535 -4.441 1 95.62 85 LEU A N 1
ATOM 674 C CA . LEU A 1 85 ? -8.484 1.644 -3.295 1 95.62 85 LEU A CA 1
ATOM 675 C C . LEU A 1 85 ? -9.953 1.402 -2.967 1 95.62 85 LEU A C 1
ATOM 677 O O . LEU A 1 85 ? -10.281 0.572 -2.113 1 95.62 85 LEU A O 1
ATOM 681 N N . GLY A 1 86 ? -10.828 2.133 -3.605 1 93 86 GLY A N 1
ATOM 682 C CA . GLY A 1 86 ? -12.258 1.867 -3.486 1 93 86 GLY A CA 1
ATOM 683 C C . GLY A 1 86 ? -12.984 2.885 -2.629 1 93 86 GLY A C 1
ATOM 684 O O . GLY A 1 86 ? -14.094 2.633 -2.168 1 93 86 GLY A O 1
ATOM 685 N N . TYR A 1 87 ? -12.312 3.971 -2.383 1 93 87 TYR A N 1
ATOM 686 C CA . TYR A 1 87 ? -12.922 4.977 -1.524 1 93 87 TYR A CA 1
ATOM 687 C C . TYR A 1 87 ? -13.367 6.188 -2.334 1 93 87 TYR A C 1
ATOM 689 O O . TYR A 1 87 ? -12.844 6.441 -3.422 1 93 87 TYR A O 1
ATOM 697 N N . LYS A 1 88 ? -14.344 6.883 -1.798 1 88 88 LYS A N 1
ATOM 698 C CA . LYS A 1 88 ? -14.82 8.117 -2.422 1 88 88 LYS A CA 1
ATOM 699 C C . LYS A 1 88 ? -14.016 9.32 -1.935 1 88 88 LYS A C 1
ATOM 701 O O . LYS A 1 88 ? -13.664 9.398 -0.758 1 88 88 LYS A O 1
ATOM 706 N N . VAL A 1 89 ? -13.555 9.984 -2.873 1 80.06 89 VAL A N 1
ATOM 707 C CA . VAL A 1 89 ? -12.867 11.227 -2.529 1 80.06 89 VAL A CA 1
ATOM 708 C C . VAL A 1 89 ? -13.891 12.352 -2.379 1 80.06 89 VAL A C 1
ATOM 710 O O . VAL A 1 89 ? -14.781 12.508 -3.213 1 80.06 89 VAL A O 1
ATOM 713 N N . SER A 1 90 ? -14.227 12.477 -1.157 1 60.81 90 SER A N 1
ATOM 714 C CA . SER A 1 90 ? -15.172 13.57 -0.973 1 60.81 90 SER A CA 1
ATOM 715 C C . SER A 1 90 ? -14.641 14.875 -1.561 1 60.81 90 SER A C 1
ATOM 717 O O . SER A 1 90 ? -13.445 15.172 -1.444 1 60.81 90 SER A O 1
ATOM 719 N N . LYS A 1 91 ? -14.992 15.164 -2.729 1 52 91 LYS A N 1
ATOM 720 C CA . LYS A 1 91 ? -14.656 16.469 -3.27 1 52 91 LYS A CA 1
ATOM 721 C C . LYS A 1 91 ? -14.539 17.516 -2.158 1 52 91 LYS A C 1
ATOM 723 O O . LYS A 1 91 ? -15.5 17.75 -1.421 1 52 91 LYS A O 1
ATOM 728 N N . GLU A 1 92 ? -13.531 17.391 -1.363 1 47.19 92 GLU A N 1
ATOM 729 C CA . GLU A 1 92 ? -13.547 18.641 -0.616 1 47.19 92 GLU A CA 1
ATOM 730 C C . GLU A 1 92 ? -14.141 19.781 -1.452 1 47.19 92 GLU A C 1
ATOM 732 O O . GLU A 1 92 ? -14.023 19.781 -2.68 1 47.19 92 GLU A O 1
ATOM 737 N N . PRO A 1 93 ? -15.016 20.531 -0.916 1 42.31 93 PRO A N 1
ATOM 738 C CA . PRO A 1 93 ? -15.672 21.656 -1.573 1 42.31 93 PRO A CA 1
ATOM 739 C C . PRO A 1 93 ? -14.711 22.516 -2.393 1 42.31 93 PRO A C 1
ATOM 741 O O . PRO A 1 93 ? -14.969 23.703 -2.631 1 42.31 93 PRO A O 1
ATOM 744 N N . SER A 1 94 ? -13.625 21.953 -2.66 1 43.06 94 SER A N 1
ATOM 745 C CA . SER A 1 94 ? -12.828 22.906 -3.441 1 43.06 94 SER A CA 1
ATOM 746 C C . SER A 1 94 ? -13.547 23.297 -4.727 1 43.06 94 SER A C 1
ATOM 748 O O . SER A 1 94 ? -13.273 24.359 -5.297 1 43.06 94 SER A O 1
ATOM 750 N N . VAL A 1 95 ? -14.062 22.266 -5.285 1 45.19 95 VAL A N 1
ATOM 751 C CA . VAL A 1 95 ? -14.836 22.594 -6.48 1 45.19 95 VAL A CA 1
ATOM 752 C C . VAL A 1 95 ? -15.859 23.672 -6.152 1 45.19 95 VAL A C 1
ATOM 754 O O . VAL A 1 95 ? -16.172 24.516 -7 1 45.19 95 VAL A O 1
ATOM 757 N N . ASP A 1 96 ? -16.219 23.5 -4.898 1 49 96 ASP A N 1
ATOM 758 C CA . ASP A 1 96 ? -17.219 24.516 -4.566 1 49 96 ASP A CA 1
ATOM 759 C C . ASP A 1 96 ? -16.594 25.906 -4.543 1 49 96 ASP A C 1
ATOM 761 O O . ASP A 1 96 ? -17.25 26.891 -4.898 1 49 96 ASP A O 1
ATOM 765 N N . LYS A 1 97 ? -15.336 25.875 -4.25 1 53.69 97 LYS A N 1
ATOM 766 C CA . LYS A 1 97 ? -14.711 27.188 -4.324 1 53.69 97 LYS A CA 1
ATOM 767 C C . LYS A 1 97 ? -14.5 27.625 -5.773 1 53.69 97 LYS A C 1
ATOM 769 O O . LYS A 1 97 ? -14.648 28.797 -6.105 1 53.69 97 LYS A O 1
ATOM 774 N N . LYS A 1 98 ? -14.141 26.672 -6.578 1 56.91 98 LYS A N 1
ATOM 775 C CA . LYS A 1 98 ? -13.992 27.016 -7.988 1 56.91 98 LYS A CA 1
ATOM 776 C C . LYS A 1 98 ? -15.336 27.375 -8.617 1 56.91 98 LYS A C 1
ATOM 778 O O . LYS A 1 98 ? -15.422 28.297 -9.43 1 56.91 98 LYS A O 1
ATOM 783 N N . LYS A 1 99 ? -16.266 26.594 -8.273 1 60.75 99 LYS A N 1
ATOM 784 C CA . LYS A 1 99 ? -17.609 26.969 -8.719 1 60.75 99 LYS A CA 1
ATOM 785 C C . LYS A 1 99 ? -18.031 28.297 -8.125 1 60.75 99 LYS A C 1
ATOM 787 O O . LYS A 1 99 ? -18.641 29.125 -8.812 1 60.75 99 LYS A O 1
ATOM 792 N N . ILE A 1 100 ? -17.516 28.469 -6.859 1 62.88 100 ILE A N 1
ATOM 793 C CA . ILE A 1 100 ? -17.781 29.766 -6.227 1 62.88 100 ILE A CA 1
ATOM 794 C C . ILE A 1 100 ? -16.922 30.844 -6.891 1 62.88 100 ILE A C 1
ATOM 796 O O . ILE A 1 100 ? -17.422 31.938 -7.164 1 62.88 100 ILE A O 1
ATOM 800 N N . VAL A 1 101 ? -15.688 30.438 -7.262 1 66.5 101 VAL A N 1
ATOM 801 C CA . VAL A 1 101 ? -14.828 31.375 -7.98 1 66.5 101 VAL A CA 1
ATOM 802 C C . VAL A 1 101 ? -15.328 31.547 -9.414 1 66.5 101 VAL A C 1
ATOM 804 O O . VAL A 1 101 ? -15.328 32.656 -9.945 1 66.5 101 VAL A O 1
ATOM 807 N N . ASP A 1 102 ? -15.734 30.531 -9.953 1 70.19 102 ASP A N 1
ATOM 808 C CA . ASP A 1 102 ? -16.297 30.625 -11.297 1 70.19 102 ASP A CA 1
ATOM 809 C C . ASP A 1 102 ? -17.609 31.406 -11.297 1 70.19 102 ASP A C 1
ATOM 811 O O . ASP A 1 102 ? -17.844 32.219 -12.18 1 70.19 102 ASP A O 1
ATOM 815 N N . MET A 1 103 ? -18.375 31.109 -10.234 1 68.81 103 MET A N 1
ATOM 816 C CA . MET A 1 103 ? -19.625 31.859 -10.086 1 68.81 103 MET A CA 1
ATOM 817 C C . MET A 1 103 ? -19.344 33.312 -9.781 1 68.81 103 MET A C 1
ATOM 819 O O . MET A 1 103 ? -20.047 34.219 -10.266 1 68.81 103 MET A O 1
ATOM 823 N N . LEU A 1 104 ? -18.156 33.469 -9.078 1 70.94 104 LEU A N 1
ATOM 824 C CA . LEU A 1 104 ? -17.703 34.812 -8.781 1 70.94 104 LEU A CA 1
ATOM 825 C C . LEU A 1 104 ? -17.203 35.531 -10.047 1 70.94 104 LEU A C 1
ATOM 827 O O . LEU A 1 104 ? -17.516 36.688 -10.273 1 70.94 104 LEU A O 1
ATOM 831 N N . ASP A 1 105 ? -16.562 34.719 -10.805 1 74.12 105 ASP A N 1
ATOM 832 C CA . ASP A 1 105 ? -16.031 35.281 -12.047 1 74.12 105 ASP A CA 1
ATOM 833 C C . ASP A 1 105 ? -17.141 35.562 -13.055 1 74.12 105 ASP A C 1
ATOM 835 O O . ASP A 1 105 ? -17.062 36.531 -13.812 1 74.12 105 ASP A O 1
ATOM 839 N N . LYS A 1 106 ? -18.156 34.844 -12.922 1 74.62 106 LYS A N 1
ATOM 840 C CA . LYS A 1 106 ? -19.281 35.031 -13.844 1 74.62 106 LYS A CA 1
ATOM 841 C C . LYS A 1 106 ? -20.281 36.031 -13.289 1 74.62 106 LYS A C 1
ATOM 843 O O . LYS A 1 106 ? -21.281 36.344 -13.945 1 74.62 106 LYS A O 1
ATOM 848 N N . GLY A 1 107 ? -19.938 36.375 -12.062 1 71.5 107 GLY A N 1
ATOM 849 C CA . GLY A 1 107 ? -20.75 37.438 -11.477 1 71.5 107 GLY A CA 1
ATOM 850 C C . GLY A 1 107 ? -22.062 36.938 -10.914 1 71.5 107 GLY A C 1
ATOM 851 O O . GLY A 1 107 ? -23 37.719 -10.742 1 71.5 107 GLY A O 1
ATOM 852 N N . GLU A 1 108 ? -22.156 35.719 -10.68 1 78.75 108 GLU A N 1
ATOM 853 C CA . GLU A 1 108 ? -23.406 35.125 -10.211 1 78.75 108 GLU A CA 1
ATOM 854 C C . GLU A 1 108 ? -23.531 35.219 -8.695 1 78.75 108 GLU A C 1
ATOM 856 O O . GLU A 1 108 ? -24.641 35.219 -8.156 1 78.75 108 GLU A O 1
ATOM 861 N N . ILE A 1 109 ? -22.391 35.344 -8.07 1 76.38 109 ILE A N 1
ATOM 862 C CA . ILE A 1 109 ? -22.406 35.594 -6.633 1 76.38 109 ILE A CA 1
ATOM 863 C C . ILE A 1 109 ? -21.406 36.688 -6.297 1 76.38 109 ILE A C 1
ATOM 865 O O . ILE A 1 109 ? -20.5 37 -7.078 1 76.38 109 ILE A O 1
ATOM 869 N N . THR A 1 110 ? -21.688 37.406 -5.125 1 75.75 110 THR A N 1
ATOM 870 C CA . THR A 1 110 ? -20.812 38.469 -4.656 1 75.75 110 THR A CA 1
ATOM 871 C C . THR A 1 110 ? -19.656 37.906 -3.84 1 75.75 110 THR A C 1
ATOM 873 O O . THR A 1 110 ? -19.734 36.781 -3.348 1 75.75 110 THR A O 1
ATOM 876 N N . PRO A 1 111 ? -18.422 38.594 -3.77 1 76.38 111 PRO A N 1
ATOM 877 C CA . PRO A 1 111 ? -17.281 38.188 -2.945 1 76.38 111 PRO A CA 1
ATOM 878 C C . PRO A 1 111 ? -17.688 37.812 -1.521 1 76.38 111 PRO A C 1
ATOM 880 O O . PRO A 1 111 ? -17.172 36.844 -0.96 1 76.38 111 PRO A O 1
ATOM 883 N N . ASP A 1 112 ? -18.578 38.5 -0.938 1 75.5 112 ASP A N 1
ATOM 884 C CA . ASP A 1 112 ? -19.062 38.25 0.419 1 75.5 112 ASP A CA 1
ATOM 885 C C . ASP A 1 112 ? -19.797 36.938 0.506 1 75.5 112 ASP A C 1
ATOM 887 O O . ASP A 1 112 ? -19.641 36.188 1.475 1 75.5 112 ASP A O 1
ATOM 891 N N . GLN A 1 113 ? -20.594 36.594 -0.437 1 73.06 113 GLN A N 1
ATOM 892 C CA . GLN A 1 113 ? -21.328 35.344 -0.492 1 73.06 113 GLN A CA 1
ATOM 893 C C . GLN A 1 113 ? -20.375 34.156 -0.694 1 73.06 113 GLN A C 1
ATOM 895 O O . GLN A 1 113 ? -20.562 33.094 -0.095 1 73.06 113 GLN A O 1
ATOM 900 N N . ALA A 1 114 ? -19.391 34.344 -1.541 1 72.12 114 ALA A N 1
ATOM 901 C CA . ALA A 1 114 ? -18.375 33.344 -1.796 1 72.12 114 ALA A CA 1
ATOM 902 C C . ALA A 1 114 ? -17.641 32.969 -0.515 1 72.12 114 ALA A C 1
ATOM 904 O O . ALA A 1 114 ? -17.406 31.781 -0.238 1 72.12 114 ALA A O 1
ATOM 905 N N . ILE A 1 115 ? -17.281 34.031 0.179 1 69.94 115 ILE A N 1
ATOM 906 C CA . ILE A 1 115 ? -16.594 33.844 1.449 1 69.94 115 ILE A CA 1
ATOM 907 C C . ILE A 1 115 ? -17.469 33.062 2.412 1 69.94 115 ILE A C 1
ATOM 909 O O . ILE A 1 115 ? -17 32.188 3.133 1 69.94 115 ILE A O 1
ATOM 913 N N . LYS A 1 116 ? -18.734 33.312 2.459 1 70.88 116 LYS A N 1
ATOM 914 C CA . LYS A 1 116 ? -19.688 32.625 3.311 1 70.88 116 LYS A CA 1
ATOM 915 C C . LYS A 1 116 ? -19.797 31.141 2.924 1 70.88 116 LYS A C 1
ATOM 917 O O . LYS A 1 116 ? -19.891 30.266 3.793 1 70.88 116 LYS A O 1
ATOM 922 N N . MET A 1 117 ? -19.766 30.859 1.711 1 66.44 117 MET A N 1
ATOM 923 C CA . MET A 1 117 ? -19.891 29.5 1.194 1 66.44 117 MET A CA 1
ATOM 924 C C . MET A 1 117 ? -18.609 28.703 1.429 1 66.44 117 MET A C 1
ATOM 926 O O . MET A 1 117 ? -18.656 27.484 1.592 1 66.44 117 MET A O 1
ATOM 930 N N . LEU A 1 118 ? -17.578 29.547 1.319 1 64.06 118 LEU A N 1
ATOM 931 C CA . LEU A 1 118 ? -16.281 28.938 1.572 1 64.06 118 LEU A CA 1
ATOM 932 C C . LEU A 1 118 ? -16.109 28.625 3.055 1 64.06 118 LEU A C 1
ATOM 934 O O . LEU A 1 118 ? -15.43 27.672 3.414 1 64.06 118 LEU A O 1
ATOM 938 N N . ASN A 1 119 ? -16.594 29.453 3.902 1 62.09 119 ASN A N 1
ATOM 939 C CA . ASN A 1 119 ? -16.516 29.297 5.352 1 62.09 119 ASN A CA 1
ATOM 940 C C . ASN A 1 119 ? -17.547 28.312 5.875 1 62.09 119 ASN A C 1
ATOM 942 O O . ASN A 1 119 ? -17.5 27.922 7.047 1 62.09 119 ASN A O 1
ATOM 946 N N . GLU A 1 120 ? -18.469 27.906 5.109 1 53.53 120 GLU A N 1
ATOM 947 C CA . GLU A 1 120 ? -19.453 26.922 5.527 1 53.53 120 GLU A CA 1
ATOM 948 C C . GLU A 1 120 ? -19.109 25.531 5.008 1 53.53 120 GLU A C 1
ATOM 950 O O . GLU A 1 120 ? -19.297 24.531 5.703 1 53.53 120 GLU A O 1
ATOM 955 N N . MET B 1 1 ? -13.648 -19 -1.004 1 54.38 1 MET B N 1
ATOM 956 C CA . MET B 1 1 ? -13.172 -17.891 -0.186 1 54.38 1 MET B CA 1
ATOM 957 C C . MET B 1 1 ? -11.664 -17.703 -0.347 1 54.38 1 MET B C 1
ATOM 959 O O . MET B 1 1 ? -10.898 -18.656 -0.197 1 54.38 1 MET B O 1
ATOM 963 N N . ALA B 1 2 ? -11.156 -16.703 -1.148 1 69.19 2 ALA B N 1
ATOM 964 C CA . ALA B 1 2 ? -9.719 -16.609 -1.412 1 69.19 2 ALA B CA 1
ATOM 965 C C . ALA B 1 2 ? -8.945 -16.266 -0.142 1 69.19 2 ALA B C 1
ATOM 967 O O . ALA B 1 2 ? -9.453 -15.539 0.721 1 69.19 2 ALA B O 1
ATOM 968 N N . TYR B 1 3 ? -7.973 -17.109 0.155 1 88.75 3 TYR B N 1
ATOM 969 C CA . TYR B 1 3 ? -7.094 -16.938 1.305 1 88.75 3 TYR B CA 1
ATOM 970 C C . TYR B 1 3 ? -6.133 -15.773 1.092 1 88.75 3 TYR B C 1
ATOM 972 O O . TYR B 1 3 ? -5.863 -15.383 -0.046 1 88.75 3 TYR B O 1
ATOM 980 N N . LYS B 1 4 ? -5.699 -15.312 2.186 1 89.56 4 LYS B N 1
ATOM 981 C CA . LYS B 1 4 ? -4.688 -14.266 2.105 1 89.56 4 LYS B CA 1
ATOM 982 C C . LYS B 1 4 ? -3.348 -14.836 1.636 1 89.56 4 LYS B C 1
ATOM 984 O O . LYS B 1 4 ? -3.004 -15.977 1.953 1 89.56 4 LYS B O 1
ATOM 989 N N . VAL B 1 5 ? -2.658 -14.016 1.045 1 92.62 5 VAL B N 1
ATOM 990 C CA . VAL B 1 5 ? -1.379 -14.422 0.471 1 92.62 5 VAL B CA 1
ATOM 991 C C . VAL B 1 5 ? -0.372 -14.688 1.589 1 92.62 5 VAL B C 1
ATOM 993 O O . VAL B 1 5 ? -0.302 -13.93 2.562 1 92.62 5 VAL B O 1
ATOM 996 N N . VAL B 1 6 ? 0.354 -15.734 1.404 1 92.5 6 VAL B N 1
ATOM 997 C CA . VAL B 1 6 ? 1.491 -16.016 2.271 1 92.5 6 VAL B CA 1
ATOM 998 C C . VAL B 1 6 ? 2.744 -15.336 1.724 1 92.5 6 VAL B C 1
ATOM 1000 O O . VAL B 1 6 ? 3.168 -15.617 0.6 1 92.5 6 VAL B O 1
ATOM 1003 N N . SER B 1 7 ? 3.363 -14.461 2.523 1 92.75 7 SER B N 1
ATOM 1004 C CA . SER B 1 7 ? 4.465 -13.656 2.006 1 92.75 7 SER B CA 1
ATOM 1005 C C . SER B 1 7 ? 5.812 -14.258 2.389 1 92.75 7 SER B C 1
ATOM 1007 O O . SER B 1 7 ? 6.816 -14.023 1.712 1 92.75 7 SER B O 1
ATOM 1009 N N . LYS B 1 8 ? 5.828 -14.969 3.449 1 93.81 8 LYS B N 1
ATOM 1010 C CA . LYS B 1 8 ? 7.078 -15.547 3.938 1 93.81 8 LYS B CA 1
ATOM 1011 C C . LYS B 1 8 ? 7.016 -17.078 3.928 1 93.81 8 LYS B C 1
ATOM 1013 O O . LYS B 1 8 ? 5.98 -17.656 4.262 1 93.81 8 LYS B O 1
ATOM 1018 N N . CYS B 1 9 ? 8.086 -17.672 3.674 1 96.88 9 CYS B N 1
ATOM 1019 C CA . CYS B 1 9 ? 8.195 -19.125 3.596 1 96.88 9 CYS B CA 1
ATOM 1020 C C . CYS B 1 9 ? 8.031 -19.766 4.973 1 96.88 9 CYS B C 1
ATOM 1022 O O . CYS B 1 9 ? 8.703 -19.359 5.93 1 96.88 9 CYS B O 1
ATOM 1024 N N . PRO B 1 10 ? 7.168 -20.75 5.066 1 95.56 10 PRO B N 1
ATOM 1025 C CA . PRO B 1 10 ? 6.953 -21.422 6.348 1 95.56 10 PRO B CA 1
ATOM 1026 C C . PRO B 1 10 ? 8.125 -22.312 6.75 1 95.56 10 PRO B C 1
ATOM 1028 O O . PRO B 1 10 ? 8.203 -22.75 7.898 1 95.56 10 PRO B O 1
ATOM 1031 N N . VAL B 1 11 ? 8.977 -22.562 5.836 1 96.19 11 VAL B N 1
ATOM 1032 C CA . VAL B 1 11 ? 10.094 -23.453 6.105 1 96.19 11 VAL B CA 1
ATOM 1033 C C . VAL B 1 11 ? 11.305 -22.641 6.555 1 96.19 11 VAL B C 1
ATOM 1035 O O . VAL B 1 11 ? 11.906 -22.938 7.594 1 96.19 11 VAL B O 1
ATOM 1038 N N . CYS B 1 12 ? 11.656 -21.609 5.875 1 97.5 12 CYS B N 1
ATOM 1039 C CA . CYS B 1 12 ? 12.906 -20.906 6.148 1 97.5 12 CYS B CA 1
ATOM 1040 C C . CYS B 1 12 ? 12.656 -19.438 6.461 1 97.5 12 CYS B C 1
ATOM 1042 O O . CYS B 1 12 ? 13.594 -18.688 6.727 1 97.5 12 CYS B O 1
ATOM 1044 N N . SER B 1 13 ? 11.5 -18.844 6.242 1 94.94 13 SER B N 1
ATOM 1045 C CA . SER B 1 13 ? 11.062 -17.5 6.609 1 94.94 13 SER B CA 1
ATOM 1046 C C . SER B 1 13 ? 11.523 -16.469 5.586 1 94.94 13 SER B C 1
ATOM 1048 O O . SER B 1 13 ? 11.398 -15.258 5.812 1 94.94 13 SER B O 1
ATOM 1050 N N . SER B 1 14 ? 12 -16.969 4.441 1 94.62 14 SER B N 1
ATOM 1051 C CA . SER B 1 14 ? 12.383 -16.031 3.381 1 94.62 14 SER B CA 1
ATOM 1052 C C . SER B 1 14 ? 11.164 -15.57 2.594 1 94.62 14 SER B C 1
ATOM 1054 O O . SER B 1 14 ? 10.078 -16.141 2.723 1 94.62 14 SER B O 1
ATOM 1056 N N . LYS B 1 15 ? 11.367 -14.562 1.814 1 93.12 15 LYS B N 1
ATOM 1057 C CA . LYS B 1 15 ? 10.289 -14.016 1.006 1 93.12 15 LYS B CA 1
ATOM 1058 C C . LYS B 1 15 ? 9.867 -14.992 -0.086 1 93.12 15 LYS B C 1
ATOM 1060 O O . LYS B 1 15 ? 10.711 -15.609 -0.733 1 93.12 15 LYS B O 1
ATOM 1065 N N . LEU B 1 16 ? 8.562 -15.102 -0.223 1 95.38 16 LEU B N 1
ATOM 1066 C CA . LEU B 1 16 ? 8.031 -15.914 -1.312 1 95.38 16 LEU B CA 1
ATOM 1067 C C . LEU B 1 16 ? 7.793 -15.062 -2.555 1 95.38 16 LEU B C 1
ATOM 1069 O O . LEU B 1 16 ? 7.543 -13.859 -2.451 1 95.38 16 LEU B O 1
ATOM 1073 N N . PHE B 1 17 ? 7.871 -15.734 -3.707 1 95.19 17 PHE B N 1
ATOM 1074 C CA . PHE B 1 17 ? 7.512 -15.07 -4.957 1 95.19 17 PHE B CA 1
ATOM 1075 C C . PHE B 1 17 ? 6.328 -15.766 -5.617 1 95.19 17 PHE B C 1
ATOM 1077 O O . PHE B 1 17 ? 5.996 -16.906 -5.266 1 95.19 17 PHE B O 1
ATOM 1084 N N . ILE B 1 18 ? 5.699 -15.133 -6.492 1 96 18 ILE B N 1
ATOM 1085 C CA . ILE B 1 18 ? 4.543 -15.664 -7.203 1 96 18 ILE B CA 1
ATOM 1086 C C . ILE B 1 18 ? 5 -16.422 -8.445 1 96 18 ILE B C 1
ATOM 1088 O O . ILE B 1 18 ? 5.777 -15.891 -9.25 1 96 18 ILE B O 1
ATOM 1092 N N . SER B 1 19 ? 4.477 -17.578 -8.625 1 96.75 19 SER B N 1
ATOM 1093 C CA . SER B 1 19 ? 4.906 -18.375 -9.773 1 96.75 19 SER B CA 1
ATOM 1094 C C . SER B 1 19 ? 3.738 -18.688 -10.703 1 96.75 19 SER B C 1
ATOM 1096 O O . SER B 1 19 ? 3.939 -19.125 -11.836 1 96.75 19 SER B O 1
ATOM 1098 N N . LYS B 1 20 ? 2.592 -18.469 -10.203 1 97.25 20 LYS B N 1
ATOM 1099 C CA . LYS B 1 20 ? 1.427 -18.766 -11.031 1 97.25 20 LYS B CA 1
ATOM 1100 C C . LYS B 1 20 ? 0.258 -17.844 -10.688 1 97.25 20 LYS B C 1
ATOM 1102 O O . LYS B 1 20 ? -0.071 -17.656 -9.508 1 97.25 20 LYS B O 1
ATOM 1107 N N . LEU B 1 21 ? -0.336 -17.281 -11.68 1 97.25 21 LEU B N 1
ATOM 1108 C CA . LEU B 1 21 ? -1.541 -16.469 -11.578 1 97.25 21 LEU B CA 1
ATOM 1109 C C . LEU B 1 21 ? -2.693 -17.109 -12.352 1 97.25 21 LEU B C 1
ATOM 1111 O O . LEU B 1 21 ? -2.473 -17.797 -13.352 1 97.25 21 LEU B O 1
ATOM 1115 N N . LYS B 1 22 ? -3.863 -16.812 -11.867 1 96.75 22 LYS B N 1
ATOM 1116 C CA . LYS B 1 22 ? -5.043 -17.391 -12.516 1 96.75 22 LYS B CA 1
ATOM 1117 C C . LYS B 1 22 ? -6.184 -16.375 -12.562 1 96.75 22 LYS B C 1
ATOM 1119 O O . LYS B 1 22 ? -6.387 -15.609 -11.617 1 96.75 22 LYS B O 1
ATOM 1124 N N . CYS B 1 23 ? -6.914 -16.469 -13.625 1 96.62 23 CYS B N 1
ATOM 1125 C CA . CYS B 1 23 ? -8.109 -15.641 -13.758 1 96.62 23 CYS B CA 1
ATOM 1126 C C . CYS B 1 23 ? -9.352 -16.422 -13.328 1 96.62 23 CYS B C 1
ATOM 1128 O O . CYS B 1 23 ? -9.602 -17.516 -13.828 1 96.62 23 CYS B O 1
ATOM 1130 N N . SER B 1 24 ? -10.102 -15.82 -12.508 1 91.88 24 SER B N 1
ATOM 1131 C CA . SER B 1 24 ? -11.281 -16.516 -11.992 1 91.88 24 SER B CA 1
ATOM 1132 C C . SER B 1 24 ? -12.43 -16.469 -12.992 1 91.88 24 SER B C 1
ATOM 1134 O O . SER B 1 24 ? -13.359 -17.281 -12.914 1 91.88 24 SER B O 1
ATOM 1136 N N . LYS B 1 25 ? -12.344 -15.625 -13.898 1 94.44 25 LYS B N 1
ATOM 1137 C CA . LYS B 1 25 ? -13.445 -15.453 -14.844 1 94.44 25 LYS B CA 1
ATOM 1138 C C . LYS B 1 25 ? -13.242 -16.312 -16.078 1 94.44 25 LYS B C 1
ATOM 1140 O O . LYS B 1 25 ? -14.125 -17.094 -16.469 1 94.44 25 LYS B O 1
ATOM 1145 N N . CYS B 1 26 ? -12.094 -16.297 -16.766 1 97.06 26 CYS B N 1
ATOM 1146 C CA . CYS B 1 26 ? -11.891 -17 -18.016 1 97.06 26 CYS B CA 1
ATOM 1147 C C . CYS B 1 26 ? -10.906 -18.156 -17.859 1 97.06 26 CYS B C 1
ATOM 1149 O O . CYS B 1 26 ? -10.539 -18.812 -18.828 1 97.06 26 CYS B O 1
ATOM 1151 N N . SER B 1 27 ? -10.297 -18.328 -16.734 1 94.81 27 SER B N 1
ATOM 1152 C CA . SER B 1 27 ? -9.461 -19.453 -16.344 1 94.81 27 SER B CA 1
ATOM 1153 C C . SER B 1 27 ? -8.078 -19.359 -16.984 1 94.81 27 SER B C 1
ATOM 1155 O O . SER B 1 27 ? -7.371 -20.375 -17.094 1 94.81 27 SER B O 1
ATOM 1157 N N . THR B 1 28 ? -7.746 -18.125 -17.422 1 97.06 28 THR B N 1
ATOM 1158 C CA . THR B 1 28 ? -6.395 -17.906 -17.922 1 97.06 28 THR B CA 1
ATOM 1159 C C . THR B 1 28 ? -5.363 -18.141 -16.828 1 97.06 28 THR B C 1
ATOM 1161 O O . THR B 1 28 ? -5.559 -17.719 -15.688 1 97.06 28 THR B O 1
ATOM 1164 N N . ILE B 1 29 ? -4.328 -18.812 -17.219 1 97.81 29 ILE B N 1
ATOM 1165 C CA 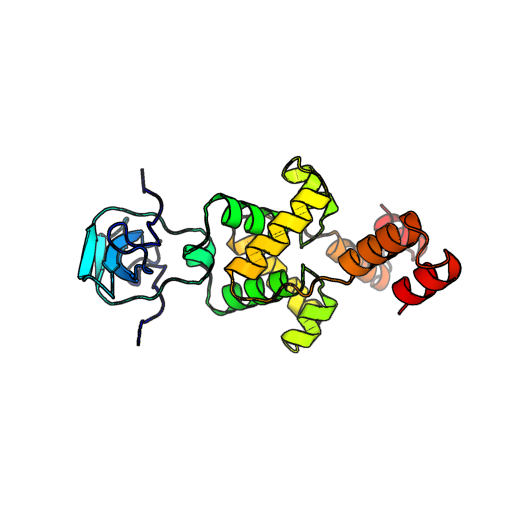. ILE B 1 29 ? -3.223 -19.062 -16.297 1 97.81 29 ILE B CA 1
ATOM 1166 C C . ILE B 1 29 ? -1.958 -18.375 -16.812 1 97.81 29 ILE B C 1
ATOM 1168 O O . ILE B 1 29 ? -1.637 -18.453 -18 1 97.81 29 ILE B O 1
ATOM 1172 N N . ILE B 1 30 ? -1.284 -17.672 -15.992 1 97.12 30 ILE B N 1
ATOM 1173 C CA . ILE B 1 30 ? -0.011 -17.016 -16.297 1 97.12 30 ILE B CA 1
ATOM 1174 C C . ILE B 1 30 ? 1.069 -17.547 -15.344 1 97.12 30 ILE B C 1
ATOM 1176 O O . ILE B 1 30 ? 0.932 -17.453 -14.125 1 97.12 30 ILE B O 1
ATOM 1180 N N . GLU B 1 31 ? 2.129 -18.109 -15.898 1 96.5 31 GLU B N 1
ATOM 1181 C CA . GLU B 1 31 ? 3.217 -18.672 -15.102 1 96.5 31 GLU B CA 1
ATOM 1182 C C . GLU B 1 31 ? 4.527 -17.938 -15.375 1 96.5 31 GLU B C 1
ATOM 1184 O O . GLU B 1 31 ? 4.891 -17.703 -16.531 1 96.5 31 GLU B O 1
ATOM 1189 N N . ASN B 1 32 ? 5.156 -17.484 -14.406 1 95.44 32 ASN B N 1
ATOM 1190 C CA . ASN B 1 32 ? 6.457 -16.828 -14.367 1 95.44 32 ASN B CA 1
ATOM 1191 C C . ASN B 1 32 ? 6.941 -16.609 -12.938 1 95.44 32 ASN B C 1
ATOM 1193 O O . ASN B 1 32 ? 6.332 -17.109 -11.992 1 95.44 32 ASN B O 1
ATOM 1197 N N . ASP B 1 33 ? 8.039 -16.047 -12.797 1 93.94 33 ASP B N 1
ATOM 1198 C CA . ASP B 1 33 ? 8.492 -15.586 -11.492 1 93.94 33 ASP B CA 1
ATOM 1199 C C . ASP B 1 33 ? 8.227 -14.094 -11.312 1 93.94 33 ASP B C 1
ATOM 1201 O O . ASP B 1 33 ? 8.859 -13.258 -11.969 1 93.94 33 ASP B O 1
ATOM 1205 N N . PHE B 1 34 ? 7.219 -13.844 -10.477 1 94.31 34 PHE B N 1
ATOM 1206 C CA . PHE B 1 34 ? 6.852 -12.453 -10.234 1 94.31 34 PHE B CA 1
ATOM 1207 C C . PHE B 1 34 ? 7.262 -12.016 -8.828 1 94.31 34 PHE B C 1
ATOM 1209 O O . PHE B 1 34 ? 7.117 -12.781 -7.871 1 94.31 34 PHE B O 1
ATOM 1216 N N . GLU B 1 35 ? 7.766 -10.875 -8.742 1 92.06 35 GLU B N 1
ATOM 1217 C CA . GLU B 1 35 ? 8.07 -10.281 -7.449 1 92.06 35 GLU B CA 1
ATOM 1218 C C . GLU B 1 35 ? 6.883 -9.492 -6.91 1 92.06 35 GLU B C 1
ATOM 1220 O O . GLU B 1 35 ? 6.277 -8.695 -7.637 1 92.06 35 GLU B O 1
ATOM 1225 N N . MET B 1 36 ? 6.602 -9.703 -5.641 1 91.56 36 MET B N 1
ATOM 1226 C CA . MET B 1 36 ? 5.512 -8.961 -5.016 1 91.56 36 MET B CA 1
ATOM 1227 C C . MET B 1 36 ? 5.965 -7.559 -4.621 1 91.56 36 MET B C 1
ATOM 1229 O O . MET B 1 36 ? 7.156 -7.32 -4.422 1 91.56 36 MET B O 1
ATOM 1233 N N . SER B 1 37 ? 4.969 -6.703 -4.57 1 92.44 37 SER B N 1
ATOM 1234 C CA . SER B 1 37 ? 5.293 -5.371 -4.07 1 92.44 37 SER B CA 1
ATOM 1235 C C . SER B 1 37 ? 5.688 -5.418 -2.596 1 92.44 37 SER B C 1
ATOM 1237 O O . SER B 1 37 ? 5.375 -6.383 -1.894 1 92.44 37 SER B O 1
ATOM 1239 N N . LYS B 1 38 ? 6.312 -4.363 -2.086 1 93.12 38 LYS B N 1
ATOM 1240 C CA . LYS B 1 38 ? 6.664 -4.25 -0.673 1 93.12 38 LYS B CA 1
ATOM 1241 C C . LYS B 1 38 ? 5.422 -4.34 0.21 1 93.12 38 LYS B C 1
ATOM 1243 O O . LYS B 1 38 ? 5.48 -4.871 1.32 1 93.12 38 LYS B O 1
ATOM 1248 N N . PHE B 1 39 ? 4.371 -3.916 -0.346 1 95 39 PHE B N 1
ATOM 1249 C CA . PHE B 1 39 ? 3.131 -3.836 0.418 1 95 39 PHE B CA 1
ATOM 1250 C C . PHE B 1 39 ? 2.562 -5.227 0.676 1 95 39 PHE B C 1
ATOM 1252 O O . PHE B 1 39 ? 1.956 -5.473 1.721 1 95 39 PHE B O 1
ATOM 1259 N N . GLU B 1 40 ? 2.803 -6.098 -0.276 1 93.19 40 GLU B N 1
ATOM 1260 C CA . GLU B 1 40 ? 2.24 -7.438 -0.153 1 93.19 40 GLU B CA 1
ATOM 1261 C C . GLU B 1 40 ? 2.934 -8.227 0.951 1 93.19 40 GLU B C 1
ATOM 1263 O O . GLU B 1 40 ? 2.451 -9.289 1.362 1 93.19 40 GLU B O 1
ATOM 1268 N N . TYR B 1 41 ? 4.047 -7.734 1.401 1 93.62 41 TYR B N 1
ATOM 1269 C CA . TYR B 1 41 ? 4.785 -8.414 2.457 1 93.62 41 TYR B CA 1
ATOM 1270 C C . TYR B 1 41 ? 4.391 -7.887 3.83 1 93.62 41 TYR B C 1
ATOM 1272 O O . TYR B 1 41 ? 4.84 -8.406 4.855 1 93.62 41 TYR B O 1
ATOM 1280 N N . LEU B 1 42 ? 3.539 -6.914 3.84 1 94 42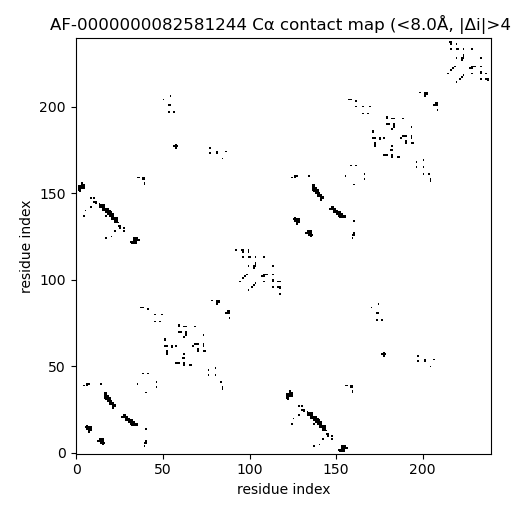 LEU B N 1
ATOM 1281 C CA . LEU B 1 42 ? 3.055 -6.34 5.09 1 94 42 LEU B CA 1
ATOM 1282 C C . LEU B 1 42 ? 1.924 -7.184 5.672 1 94 42 LEU B C 1
ATOM 1284 O O . LEU B 1 42 ? 1.281 -7.949 4.949 1 94 42 LEU B O 1
ATOM 1288 N N . SER B 1 43 ? 1.725 -7.035 6.973 1 93.19 43 SER B N 1
ATOM 1289 C CA . SER B 1 43 ? 0.613 -7.723 7.621 1 93.19 43 SER B CA 1
ATOM 1290 C C . SE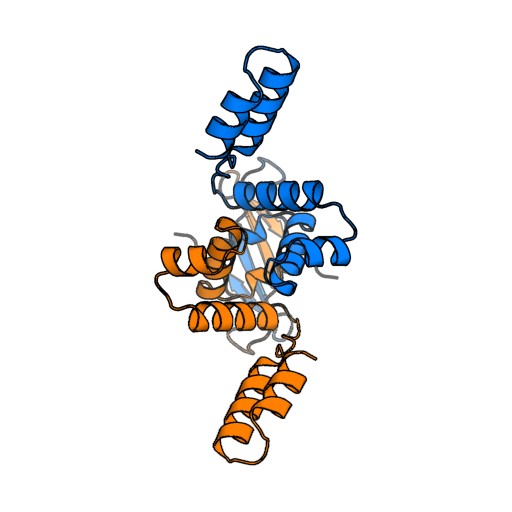R B 1 43 ? -0.724 -7.102 7.23 1 93.19 43 SER B C 1
ATOM 1292 O O . SER B 1 43 ? -0.773 -5.965 6.758 1 93.19 43 SER B O 1
ATOM 1294 N N . GLU B 1 44 ? -1.784 -7.832 7.449 1 92.38 44 GLU B N 1
ATOM 1295 C CA . GLU B 1 44 ? -3.129 -7.332 7.176 1 92.38 44 GLU B CA 1
ATOM 1296 C C . GLU B 1 44 ? -3.418 -6.062 7.973 1 92.38 44 GLU B C 1
ATOM 1298 O O . GLU B 1 44 ? -4.074 -5.145 7.477 1 92.38 44 GLU B O 1
ATOM 1303 N N . GLU B 1 45 ? -2.936 -6.082 9.203 1 94.5 45 GLU B N 1
ATOM 1304 C CA . GLU B 1 45 ? -3.141 -4.918 10.062 1 94.5 45 GLU B CA 1
ATOM 1305 C C . GLU B 1 45 ? -2.436 -3.689 9.5 1 94.5 45 GLU B C 1
ATOM 1307 O O . GLU B 1 45 ? -3.008 -2.598 9.477 1 94.5 45 GLU B O 1
ATOM 1312 N N . GLN B 1 46 ? -1.283 -3.932 9.047 1 96.31 46 GLN B N 1
ATOM 1313 C CA . GLN B 1 46 ? -0.521 -2.834 8.461 1 96.31 46 GLN B CA 1
ATOM 1314 C C . GLN B 1 46 ? -1.19 -2.314 7.191 1 96.31 46 GLN B C 1
ATOM 1316 O O . GLN B 1 46 ? -1.294 -1.104 6.992 1 96.31 46 GLN B O 1
ATOM 1321 N N . LEU B 1 47 ? -1.671 -3.184 6.387 1 96.25 47 LEU B N 1
ATOM 1322 C CA . LEU B 1 47 ? -2.332 -2.797 5.145 1 96.25 47 LEU B CA 1
ATOM 1323 C C . LEU B 1 47 ? -3.609 -2.016 5.43 1 96.25 47 LEU B C 1
ATOM 1325 O O . LEU B 1 47 ? -3.883 -1.007 4.777 1 96.25 47 LEU B O 1
ATOM 1329 N N . LYS B 1 48 ? -4.305 -2.52 6.371 1 96.19 48 LYS B N 1
ATOM 1330 C CA . LYS B 1 48 ? -5.523 -1.819 6.766 1 96.19 48 LYS B CA 1
ATOM 1331 C C . LYS B 1 48 ? -5.211 -0.416 7.277 1 96.19 48 LYS B C 1
ATOM 1333 O O . LYS B 1 48 ? -5.926 0.538 6.965 1 96.19 48 LYS B O 1
ATOM 1338 N N . PHE B 1 49 ? -4.172 -0.341 8.039 1 98 49 PHE B N 1
ATOM 1339 C CA . PHE B 1 49 ? -3.752 0.955 8.555 1 98 49 PHE B CA 1
ATOM 1340 C C . PHE B 1 49 ? -3.424 1.914 7.418 1 98 49 PHE B C 1
ATOM 1342 O O . PHE B 1 49 ? -3.85 3.07 7.434 1 98 49 PHE B O 1
ATOM 1349 N N . ILE B 1 50 ? -2.65 1.431 6.488 1 98.12 50 ILE B N 1
ATOM 1350 C CA . ILE B 1 50 ? -2.25 2.252 5.352 1 98.12 50 ILE B CA 1
ATOM 1351 C C . ILE B 1 50 ? -3.49 2.727 4.598 1 98.12 50 ILE B C 1
ATOM 1353 O O . ILE B 1 50 ? -3.58 3.896 4.215 1 98.12 50 ILE B O 1
ATOM 1357 N N . GLU B 1 51 ? -4.398 1.864 4.422 1 97.25 51 GLU B N 1
ATOM 1358 C CA . GLU B 1 51 ? -5.637 2.211 3.732 1 97.25 51 GLU B CA 1
ATOM 1359 C C . GLU B 1 51 ? -6.363 3.35 4.441 1 97.25 51 GLU B C 1
ATOM 1361 O O . GLU B 1 51 ? -6.77 4.324 3.807 1 97.25 51 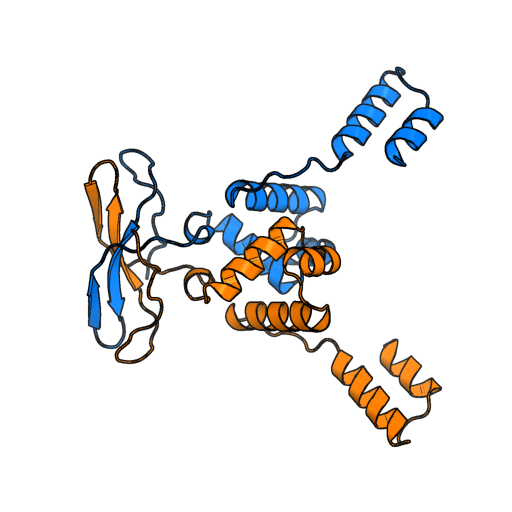GLU B O 1
ATOM 1366 N N . VAL B 1 52 ? -6.5 3.234 5.699 1 97.44 52 VAL B N 1
ATOM 1367 C CA . VAL B 1 52 ? -7.199 4.242 6.492 1 97.44 52 VAL B CA 1
ATOM 1368 C C . VAL B 1 52 ? -6.414 5.551 6.477 1 97.44 52 VAL B C 1
ATOM 1370 O O . VAL B 1 52 ? -6.996 6.629 6.359 1 97.44 52 VAL B O 1
ATOM 1373 N N . PHE B 1 53 ? -5.07 5.43 6.594 1 98 53 PHE B N 1
ATOM 1374 C CA . PHE B 1 53 ? -4.195 6.598 6.566 1 98 53 PHE B CA 1
ATOM 1375 C C . PHE B 1 53 ? -4.355 7.367 5.262 1 98 53 PHE B C 1
ATOM 1377 O O . PHE B 1 53 ? -4.457 8.594 5.27 1 98 53 PHE B O 1
ATOM 1384 N N . LEU B 1 54 ? -4.414 6.68 4.191 1 97.38 54 LEU B N 1
ATOM 1385 C CA . LEU B 1 54 ? -4.578 7.289 2.877 1 97.38 54 LEU B CA 1
ATOM 1386 C C . LEU B 1 54 ? -5.973 7.887 2.725 1 97.38 54 LEU B C 1
ATOM 1388 O O . LEU B 1 54 ? -6.121 9.016 2.252 1 97.38 54 LEU B O 1
ATOM 1392 N N . LYS B 1 55 ? -6.957 7.094 3.113 1 96.19 55 LYS B N 1
ATOM 1393 C CA . LYS B 1 55 ? -8.344 7.535 3.02 1 96.19 55 LYS B CA 1
ATOM 1394 C C . LYS B 1 55 ? -8.547 8.867 3.738 1 96.19 55 LYS B C 1
ATOM 1396 O O . LYS B 1 55 ? -9.336 9.703 3.297 1 96.19 55 LYS B O 1
ATOM 1401 N N . ASN B 1 56 ? -7.816 9.023 4.762 1 96.12 56 ASN B N 1
ATOM 1402 C CA . ASN B 1 56 ? -7.922 10.234 5.566 1 96.12 56 ASN B CA 1
ATOM 1403 C C . ASN B 1 56 ? -6.859 11.258 5.176 1 96.12 56 ASN B C 1
ATOM 1405 O O . ASN B 1 56 ? -6.594 12.195 5.926 1 96.12 56 ASN B O 1
ATOM 1409 N N . ARG B 1 57 ? -6.176 11.039 4.145 1 95.19 57 ARG B N 1
ATOM 1410 C CA . ARG B 1 57 ? -5.215 11.953 3.539 1 95.19 57 ARG B CA 1
ATOM 1411 C C . ARG B 1 57 ? -4.086 12.289 4.512 1 95.19 57 ARG B C 1
ATOM 1413 O O . ARG B 1 57 ? -3.625 13.43 4.562 1 95.19 57 ARG B O 1
ATOM 1420 N N . GLY B 1 58 ? -3.754 11.281 5.363 1 96 58 GLY B N 1
ATOM 1421 C CA . GLY B 1 58 ? -2.623 11.453 6.262 1 96 58 GLY B CA 1
ATOM 1422 C C . GLY B 1 58 ? -2.969 12.234 7.52 1 96 58 GLY B C 1
ATOM 1423 O O . GLY B 1 58 ? -2.09 12.539 8.32 1 96 58 GLY B O 1
ATOM 1424 N N . ASN B 1 59 ? -4.199 12.609 7.645 1 94.81 59 ASN B N 1
ATOM 1425 C CA . ASN B 1 59 ? -4.625 13.336 8.836 1 94.81 59 ASN B CA 1
ATOM 1426 C C . ASN B 1 59 ? -4.691 12.422 10.055 1 94.81 59 ASN B C 1
ATOM 1428 O O . ASN B 1 59 ? -5.613 11.609 10.18 1 94.81 59 ASN B O 1
ATOM 1432 N N . ILE B 1 60 ? -3.816 12.578 10.992 1 94.31 60 ILE B N 1
ATOM 1433 C CA . ILE B 1 60 ? -3.666 11.68 12.125 1 94.31 60 ILE B CA 1
ATOM 1434 C C . ILE B 1 60 ? -4.918 11.734 13 1 94.31 60 ILE B C 1
ATOM 1436 O O . ILE B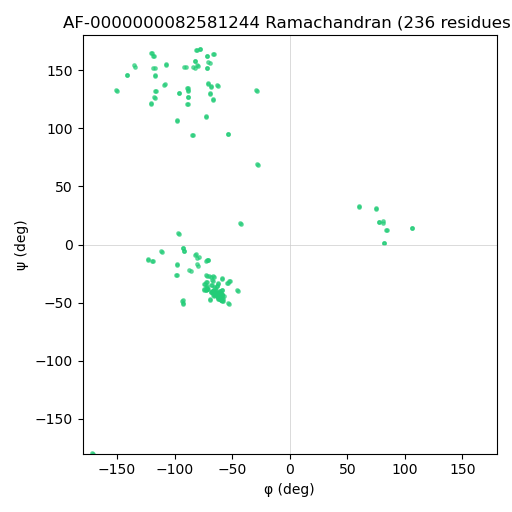 1 60 ? -5.371 10.703 13.508 1 94.31 60 ILE B O 1
ATOM 1440 N N . LYS B 1 61 ? -5.496 12.906 13.133 1 94.75 61 LYS B N 1
ATOM 1441 C CA . LYS B 1 61 ? -6.707 13.062 13.938 1 94.75 61 LYS B CA 1
ATOM 1442 C C . LYS B 1 61 ? -7.855 12.242 13.359 1 94.75 61 LYS B C 1
ATOM 1444 O O . LYS B 1 61 ? -8.57 11.555 14.102 1 94.75 61 LYS B O 1
ATOM 1449 N N . ASP B 1 62 ? -7.988 12.328 12.117 1 96.38 62 ASP B N 1
ATOM 1450 C CA . ASP B 1 62 ? -9.047 11.578 11.453 1 96.38 62 ASP B CA 1
ATOM 1451 C C . ASP B 1 62 ? -8.781 10.078 11.523 1 96.38 62 ASP B C 1
ATOM 1453 O O . ASP B 1 62 ? -9.711 9.273 11.648 1 96.38 62 ASP B O 1
ATOM 1457 N N . VAL B 1 63 ? -7.559 9.68 11.461 1 97.06 63 VAL B N 1
ATOM 1458 C CA . VAL B 1 63 ? -7.184 8.273 11.578 1 97.06 63 VAL B CA 1
ATOM 1459 C C . VAL B 1 63 ? -7.535 7.762 12.969 1 97.06 63 VAL B C 1
ATOM 1461 O O . VAL B 1 63 ? -8.07 6.656 13.117 1 97.06 63 VAL B O 1
ATOM 1464 N N . GLU B 1 64 ? -7.27 8.562 13.93 1 96.69 64 GLU B N 1
ATOM 1465 C CA . GLU B 1 64 ? -7.637 8.227 15.305 1 96.69 64 GLU B CA 1
ATOM 1466 C C . GLU B 1 64 ? -9.117 7.883 15.414 1 96.69 64 GLU B C 1
ATOM 1468 O O . GLU B 1 64 ? -9.484 6.859 16 1 96.69 64 GLU B O 1
ATOM 1473 N N . LYS B 1 65 ? -9.875 8.727 14.891 1 96.81 65 LYS B N 1
ATOM 1474 C CA . LYS B 1 65 ? -11.32 8.562 14.953 1 96.81 65 LYS B CA 1
ATOM 1475 C C . LYS B 1 65 ? -11.766 7.324 14.18 1 96.81 65 LYS B C 1
ATOM 1477 O O . LYS B 1 65 ? -12.609 6.555 14.656 1 96.81 65 LYS B O 1
ATOM 1482 N N . ASP B 1 66 ? -11.211 7.148 13.07 1 96.44 66 ASP B N 1
ATOM 1483 C CA . ASP B 1 66 ? -11.609 6.059 12.188 1 96.44 66 ASP B CA 1
ATOM 1484 C C . ASP B 1 66 ? -11.258 4.703 12.789 1 96.44 66 ASP B C 1
ATOM 1486 O O . ASP B 1 66 ? -12.047 3.758 12.711 1 96.44 66 ASP B O 1
ATOM 1490 N N . LEU B 1 67 ? -10.109 4.605 13.406 1 96.69 67 LEU B N 1
ATOM 1491 C CA . LEU B 1 67 ? -9.633 3.322 13.914 1 96.69 67 LEU B CA 1
ATOM 1492 C C . LEU B 1 67 ? -9.93 3.184 15.398 1 96.69 67 LEU B C 1
ATOM 1494 O O . LEU B 1 67 ? -9.859 2.082 15.953 1 96.69 67 LEU B O 1
ATOM 1498 N N . GLY B 1 68 ? -10.211 4.27 16.062 1 97 68 GLY B N 1
ATOM 1499 C CA . GLY B 1 68 ? -10.492 4.234 17.484 1 97 68 GLY B CA 1
ATOM 1500 C C . GLY B 1 68 ? -9.25 4.031 18.344 1 97 68 GLY B C 1
ATOM 1501 O O . GLY B 1 68 ? -9.289 3.297 19.328 1 97 68 GLY B O 1
ATOM 1502 N N . ILE B 1 69 ? -8.188 4.508 17.891 1 96.06 69 ILE B N 1
ATOM 1503 C CA . ILE B 1 69 ? -6.938 4.371 18.625 1 96.06 69 ILE B CA 1
ATOM 1504 C C . ILE B 1 69 ? -6.375 5.754 18.953 1 96.06 69 ILE B C 1
ATOM 1506 O O . ILE B 1 69 ? -6.777 6.75 18.344 1 96.06 69 ILE B O 1
ATOM 1510 N N . SER B 1 70 ? -5.41 5.797 19.891 1 94.31 70 SER B N 1
ATOM 1511 C CA . SER B 1 70 ? -4.84 7.059 20.359 1 94.31 70 SER B CA 1
ATOM 1512 C C . SER B 1 70 ? -3.828 7.609 19.359 1 94.31 70 SER B C 1
ATOM 1514 O O . SER B 1 70 ? -3.34 6.879 18.5 1 94.31 70 SER B O 1
ATOM 1516 N N . TYR B 1 71 ? -3.484 8.836 19.625 1 94.94 71 TYR B N 1
ATOM 1517 C CA . TYR B 1 71 ? -2.502 9.531 18.797 1 94.94 71 TYR B CA 1
ATOM 1518 C C . TYR B 1 71 ? -1.148 8.828 18.844 1 94.94 71 TYR B C 1
ATOM 1520 O O . TYR B 1 71 ? -0.566 8.508 17.812 1 94.94 71 TYR B O 1
ATOM 1528 N N . PRO B 1 72 ? -0.677 8.469 20 1 93.69 72 PRO B N 1
ATOM 1529 C CA . PRO B 1 72 ? 0.61 7.77 20.047 1 93.69 72 PRO B CA 1
ATOM 1530 C C . PRO B 1 72 ? 0.584 6.426 19.328 1 93.69 72 PRO B C 1
ATOM 1532 O O . PRO B 1 72 ? 1.575 6.039 18.703 1 93.69 72 PRO B O 1
ATOM 1535 N N . THR B 1 73 ? -0.541 5.734 19.406 1 96.31 73 THR B N 1
ATOM 1536 C CA . THR B 1 73 ? -0.671 4.445 18.734 1 96.31 73 THR B CA 1
ATOM 1537 C C . THR B 1 73 ? -0.629 4.617 17.219 1 96.31 73 THR B C 1
ATOM 1539 O O . THR B 1 73 ? -0.004 3.82 16.516 1 96.31 73 THR B O 1
ATOM 1542 N N . VAL B 1 74 ? -1.306 5.703 16.766 1 96.5 74 VAL B N 1
ATOM 1543 C CA . VAL B 1 74 ? -1.27 5.988 15.328 1 96.5 74 VAL B CA 1
ATOM 1544 C C . VAL B 1 74 ? 0.171 6.238 14.891 1 96.5 74 VAL B C 1
ATOM 1546 O O . VAL B 1 74 ? 0.628 5.672 13.891 1 96.5 74 VAL B O 1
ATOM 1549 N N . ARG B 1 75 ? 0.857 7.016 15.602 1 94.75 75 ARG B N 1
ATOM 1550 C CA . ARG B 1 75 ? 2.24 7.348 15.273 1 94.75 75 ARG B CA 1
ATOM 1551 C C . ARG B 1 75 ? 3.117 6.102 15.273 1 94.75 75 ARG B C 1
ATOM 1553 O O . ARG B 1 75 ? 3.943 5.918 14.383 1 94.75 75 ARG B O 1
ATOM 1560 N N . ALA B 1 76 ? 2.938 5.316 16.297 1 95.62 76 ALA B N 1
ATOM 1561 C CA . ALA B 1 76 ? 3.725 4.09 16.391 1 95.62 76 ALA B CA 1
ATOM 1562 C C . ALA B 1 76 ? 3.465 3.17 15.211 1 95.62 76 ALA B C 1
ATOM 1564 O O . ALA B 1 76 ? 4.395 2.578 14.656 1 95.62 76 ALA B O 1
ATOM 1565 N N . LYS B 1 77 ? 2.229 3.1 14.852 1 96.75 77 LYS B N 1
ATOM 1566 C CA . LYS B 1 77 ? 1.871 2.25 13.727 1 96.75 77 LYS B CA 1
ATOM 1567 C C . LYS B 1 77 ? 2.461 2.787 12.422 1 96.75 77 LYS B C 1
ATOM 1569 O O . LYS B 1 77 ? 2.93 2.018 11.578 1 96.75 77 LYS B O 1
ATOM 1574 N N . LEU B 1 78 ? 2.385 4.082 12.281 1 97.19 78 LEU B N 1
ATOM 1575 C CA . LEU B 1 78 ? 2.977 4.699 11.102 1 97.19 78 LEU B CA 1
ATOM 1576 C C . LEU B 1 78 ? 4.473 4.422 11.031 1 97.19 78 LEU B C 1
ATOM 1578 O O . LEU B 1 78 ? 4.992 4.031 9.984 1 97.19 78 LEU B O 1
ATOM 1582 N N . ASP B 1 79 ? 5.113 4.512 12.156 1 95.94 79 ASP B N 1
ATOM 1583 C CA . ASP B 1 79 ? 6.543 4.227 12.227 1 95.94 79 ASP B CA 1
ATOM 1584 C C . ASP B 1 79 ? 6.832 2.777 11.844 1 95.94 79 ASP B C 1
ATOM 1586 O O . ASP B 1 79 ? 7.789 2.5 11.117 1 95.94 79 ASP B O 1
ATOM 1590 N N . GLU B 1 80 ? 6.07 1.967 12.359 1 96.62 80 GLU B N 1
ATOM 1591 C CA . GLU B 1 80 ? 6.23 0.546 12.062 1 96.62 80 GLU B CA 1
ATOM 1592 C C . GLU B 1 80 ? 6.086 0.274 10.57 1 96.62 80 GLU B C 1
ATOM 1594 O O . GLU B 1 80 ? 6.883 -0.468 9.992 1 96.62 80 GLU B O 1
ATOM 1599 N N . VAL B 1 81 ? 5.043 0.837 9.992 1 97.44 81 VAL B N 1
ATOM 1600 C CA . VAL B 1 81 ? 4.785 0.654 8.562 1 97.44 81 VAL B CA 1
ATOM 1601 C C . VAL B 1 81 ? 5.957 1.201 7.754 1 97.44 81 VAL B C 1
ATOM 1603 O O . VAL B 1 81 ? 6.453 0.535 6.84 1 97.44 81 VAL B O 1
ATOM 1606 N N . ILE B 1 82 ? 6.43 2.367 8.102 1 96.69 82 ILE B N 1
ATOM 1607 C CA . ILE B 1 82 ? 7.531 3.006 7.391 1 96.69 82 ILE B CA 1
ATOM 1608 C C . ILE B 1 82 ? 8.781 2.127 7.469 1 96.69 82 ILE B C 1
ATOM 1610 O O . ILE B 1 82 ? 9.445 1.897 6.461 1 96.69 82 ILE B O 1
ATOM 1614 N N . THR B 1 83 ? 9.016 1.611 8.641 1 95.94 83 THR B N 1
ATOM 1615 C CA . THR B 1 83 ? 10.164 0.743 8.859 1 95.94 83 THR B CA 1
ATOM 1616 C C . THR B 1 83 ? 10.016 -0.556 8.07 1 95.94 83 THR B C 1
ATOM 1618 O O . THR B 1 83 ? 10.977 -1.033 7.461 1 95.94 83 THR B O 1
ATOM 1621 N N . SER B 1 84 ? 8.836 -1.046 8.062 1 95.06 84 SER B N 1
ATOM 1622 C CA . SER B 1 84 ? 8.578 -2.295 7.352 1 95.06 84 SER B CA 1
ATOM 1623 C C . SER B 1 84 ? 8.766 -2.123 5.848 1 95.06 84 SER B C 1
ATOM 1625 O O . SER B 1 84 ? 9.102 -3.08 5.145 1 95.06 84 SER B O 1
ATOM 1627 N N . LEU B 1 85 ? 8.562 -0.919 5.355 1 95.69 85 LEU B N 1
ATOM 1628 C CA . LEU B 1 85 ? 8.734 -0.626 3.939 1 95.69 85 LEU B CA 1
ATOM 1629 C C . LEU B 1 85 ? 10.211 -0.389 3.609 1 95.69 85 LEU B C 1
ATOM 1631 O O . LEU B 1 85 ? 10.57 -0.252 2.439 1 95.69 85 LEU B O 1
ATOM 1635 N N . GLY B 1 86 ? 11.031 -0.31 4.621 1 93.06 86 GLY B N 1
ATOM 1636 C CA . GLY B 1 86 ? 12.469 -0.253 4.41 1 93.06 86 GLY B CA 1
ATOM 1637 C C . GLY B 1 86 ? 13.047 1.127 4.648 1 93.06 86 GLY B C 1
ATOM 1638 O O . GLY B 1 86 ? 14.164 1.42 4.211 1 93.06 86 GLY B O 1
ATOM 1639 N N . TYR B 1 87 ? 12.273 1.958 5.262 1 93.06 87 TYR B N 1
ATOM 1640 C CA . TYR B 1 87 ? 12.75 3.318 5.484 1 93.06 87 TYR B CA 1
ATOM 1641 C C . TYR B 1 87 ? 13.102 3.539 6.953 1 93.06 87 TYR B C 1
ATOM 1643 O O . TYR B 1 87 ? 12.609 2.826 7.828 1 93.06 87 TYR B O 1
ATOM 1651 N N . LYS B 1 88 ? 13.984 4.5 7.168 1 87.88 88 LYS B N 1
ATOM 1652 C CA . LYS B 1 88 ? 14.352 4.879 8.531 1 87.88 88 LYS B CA 1
ATOM 1653 C C . LYS B 1 88 ? 13.414 5.945 9.078 1 87.88 88 LYS B C 1
ATOM 1655 O O . LYS B 1 88 ? 12.984 6.84 8.344 1 87.88 88 LYS B O 1
ATOM 1660 N N . VAL B 1 89 ? 12.922 5.621 10.172 1 80.19 89 VAL B N 1
ATOM 1661 C CA . VAL B 1 89 ? 12.102 6.617 10.844 1 80.19 89 VAL B CA 1
ATOM 1662 C C . VAL B 1 89 ? 12.992 7.57 11.641 1 80.19 89 VAL B C 1
ATOM 1664 O O . VAL B 1 89 ? 13.898 7.133 12.352 1 80.19 89 VAL B O 1
ATOM 1667 N N . SER B 1 90 ? 13.258 8.602 10.938 1 60.53 90 SER B N 1
ATOM 1668 C CA . SER B 1 90 ? 14.078 9.547 11.68 1 60.53 90 SER B CA 1
ATOM 1669 C C . SER B 1 90 ? 13.445 9.898 13.023 1 60.53 90 SER B C 1
ATOM 1671 O O . SER B 1 90 ? 12.227 10.023 13.125 1 60.53 90 SER B O 1
ATOM 1673 N N . LYS B 1 91 ? 13.82 9.242 14.016 1 52.19 91 LYS B N 1
ATOM 1674 C CA . LYS B 1 91 ? 13.383 9.664 15.344 1 52.19 91 LYS B CA 1
ATOM 1675 C C . LYS B 1 91 ? 13.117 11.164 15.391 1 52.19 91 LYS B C 1
ATOM 1677 O O . LYS B 1 91 ? 14.016 11.969 15.125 1 52.19 91 LYS B O 1
ATOM 1682 N N . GLU B 1 92 ? 12.078 11.586 14.703 1 47.09 92 GLU B N 1
ATOM 1683 C CA . GLU B 1 92 ? 11.938 12.969 15.148 1 47.09 92 GLU B CA 1
ATOM 1684 C C . GLU B 1 92 ? 12.453 13.148 16.578 1 47.09 92 GLU B C 1
ATOM 1686 O O . GLU B 1 92 ? 12.375 12.219 17.391 1 47.09 92 GLU B O 1
ATOM 1691 N N . PRO B 1 93 ? 13.234 14.117 16.812 1 42.38 93 PRO B N 1
ATOM 1692 C CA . PRO B 1 93 ? 13.805 14.422 18.125 1 42.38 93 PRO B CA 1
ATOM 1693 C C . PRO B 1 93 ? 12.789 14.312 19.25 1 42.38 93 PRO B C 1
ATOM 1695 O O . PRO B 1 93 ? 12.945 14.945 20.297 1 42.38 93 PRO B O 1
ATOM 1698 N N . SER B 1 94 ? 11.766 13.648 18.969 1 43.28 94 SER B N 1
ATOM 1699 C CA . SER B 1 94 ? 10.914 13.625 20.156 1 43.28 94 SER B CA 1
ATOM 1700 C C . SER B 1 94 ? 11.648 13.047 21.359 1 43.28 94 SER B C 1
ATOM 1702 O O . SER B 1 94 ? 11.297 13.32 22.5 1 43.28 94 SER B O 1
ATOM 1704 N N . VAL B 1 95 ? 12.297 12 21.016 1 45.09 95 VAL B N 1
ATOM 1705 C CA . VAL B 1 95 ? 13.094 11.438 22.094 1 45.09 95 VAL B CA 1
ATOM 1706 C C . VAL B 1 95 ? 13.977 12.523 22.703 1 45.09 95 VAL B C 1
ATOM 1708 O O . VAL B 1 95 ? 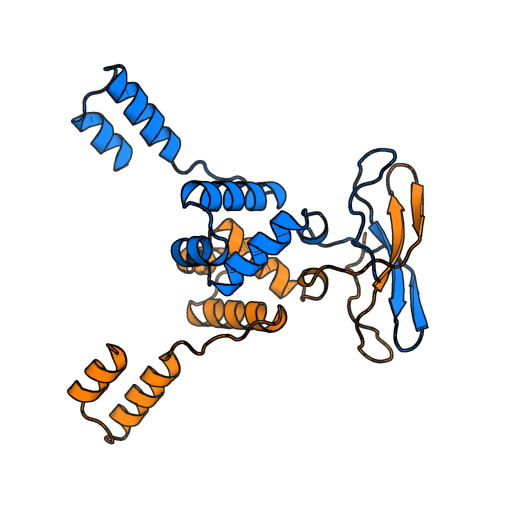14.258 12.5 23.906 1 45.09 95 VAL B O 1
ATOM 1711 N N . ASP B 1 96 ? 14.266 13.375 21.734 1 48.88 96 ASP B N 1
ATOM 1712 C CA . ASP B 1 96 ? 15.133 14.406 22.297 1 48.88 96 ASP B CA 1
ATOM 1713 C C . ASP B 1 96 ? 14.367 15.297 23.266 1 48.88 96 ASP B C 1
ATOM 1715 O O . ASP B 1 96 ? 14.93 15.766 24.266 1 48.88 96 ASP B O 1
ATOM 1719 N N . LYS B 1 97 ? 13.094 15.359 22.984 1 53.5 97 LYS B N 1
ATOM 1720 C CA . LYS B 1 97 ? 12.336 16.125 23.969 1 53.5 97 LYS B CA 1
ATOM 1721 C C . LYS B 1 97 ? 12.164 15.328 25.266 1 53.5 97 LYS B C 1
ATOM 1723 O O . LYS B 1 97 ? 12.211 15.891 26.359 1 53.5 97 LYS B O 1
ATOM 1728 N N . LYS B 1 98 ? 11.945 14.078 25.109 1 56.81 98 LYS B N 1
ATOM 1729 C CA . LYS B 1 98 ? 11.844 13.25 26.297 1 56.81 98 LYS B CA 1
ATOM 1730 C C . LYS B 1 98 ? 13.18 13.195 27.047 1 56.81 98 LYS B C 1
ATOM 1732 O O . LYS B 1 98 ? 13.211 13.227 28.281 1 56.81 98 LYS B O 1
ATOM 1737 N N . LYS B 1 99 ? 14.164 13.016 26.266 1 60.38 99 LYS B N 1
ATOM 1738 C CA . LYS B 1 99 ? 15.477 13.094 26.906 1 60.38 99 LYS B CA 1
ATOM 1739 C C . LYS B 1 99 ? 15.727 14.477 27.5 1 60.38 99 LYS B C 1
ATOM 1741 O O . LYS B 1 99 ? 16.281 14.602 28.594 1 60.38 99 LYS B O 1
ATOM 1746 N N . ILE B 1 100 ? 15.125 15.469 26.734 1 62.44 100 ILE B N 1
ATOM 1747 C CA . ILE B 1 100 ? 15.203 16.828 27.25 1 62.44 100 ILE B CA 1
ATOM 1748 C C . ILE B 1 100 ? 14.289 16.969 28.469 1 62.44 100 ILE B C 1
ATOM 1750 O O . ILE B 1 100 ? 14.672 17.578 29.469 1 62.44 100 ILE B O 1
ATOM 1754 N N . VAL B 1 101 ? 13.117 16.297 28.375 1 66.5 101 VAL B N 1
ATOM 1755 C CA . VAL B 1 101 ? 12.203 16.297 29.5 1 66.5 101 VAL B CA 1
ATOM 1756 C C . VAL B 1 101 ? 12.766 15.414 30.625 1 66.5 101 VAL B C 1
ATOM 1758 O O . VAL B 1 101 ? 12.68 15.766 31.797 1 66.5 101 VAL B O 1
ATOM 1761 N N . ASP B 1 102 ? 13.305 14.398 30.25 1 69.75 102 ASP B N 1
ATOM 1762 C CA . ASP B 1 102 ? 13.93 13.539 31.25 1 69.75 102 ASP B CA 1
ATOM 1763 C C . ASP B 1 102 ? 15.141 14.219 31.875 1 69.75 102 ASP B C 1
ATOM 1765 O O . ASP B 1 102 ? 15.344 14.141 33.094 1 69.75 102 ASP B O 1
ATOM 1769 N N . MET B 1 103 ? 15.891 14.883 30.969 1 67.88 103 MET B N 1
ATOM 1770 C CA . MET B 1 103 ? 17.031 15.633 31.484 1 67.88 103 MET B CA 1
ATOM 1771 C C . MET B 1 103 ? 16.578 16.812 32.344 1 67.88 103 MET B C 1
ATOM 1773 O O . MET B 1 103 ? 17.219 17.141 33.344 1 67.88 103 MET B O 1
ATOM 1777 N N . LEU B 1 104 ? 15.352 17.312 31.906 1 70.75 104 LEU B N 1
ATOM 1778 C CA . LEU B 1 104 ? 14.742 18.375 32.688 1 70.75 104 LEU B CA 1
ATOM 1779 C C . LEU B 1 104 ? 14.234 17.859 34.031 1 70.75 104 LEU B C 1
ATOM 1781 O O . LEU B 1 104 ? 14.422 18.516 35.062 1 70.75 104 LEU B O 1
ATOM 1785 N N . ASP B 1 105 ? 13.734 16.703 33.906 1 73.69 105 ASP B N 1
ATOM 1786 C CA . ASP B 1 105 ? 13.203 16.094 35.125 1 73.69 105 ASP B CA 1
ATOM 1787 C C . ASP B 1 105 ? 14.336 15.68 36.062 1 73.69 105 ASP B C 1
ATOM 1789 O O . ASP B 1 105 ? 14.195 15.758 37.312 1 73.69 105 ASP B O 1
ATOM 1793 N N . LYS B 1 106 ? 15.438 15.406 35.531 1 74.19 106 LYS B N 1
ATOM 1794 C CA . LYS B 1 106 ? 16.578 14.984 36.344 1 74.19 106 LYS B CA 1
ATOM 1795 C C . LYS B 1 106 ? 17.438 16.188 36.75 1 74.19 106 LYS B C 1
ATOM 1797 O O . LYS B 1 106 ? 18.422 16.031 37.438 1 74.19 106 LYS B O 1
ATOM 1802 N N . GLY B 1 107 ? 16.984 17.266 36.156 1 71.06 107 GLY B N 1
ATOM 1803 C CA . GLY B 1 107 ? 17.641 18.5 36.562 1 71.06 107 GLY B CA 1
ATOM 1804 C C . GLY B 1 107 ? 18.969 18.734 35.875 1 71.06 107 GLY B C 1
ATOM 1805 O O . GLY B 1 107 ? 19.797 19.5 36.344 1 71.06 107 GLY B O 1
ATOM 1806 N N . GLU B 1 108 ? 19.172 18.109 34.812 1 78.25 108 GLU B N 1
ATOM 1807 C CA . GLU B 1 108 ? 20.453 18.203 34.125 1 78.25 108 GLU B CA 1
ATOM 1808 C C . GLU B 1 108 ? 20.484 19.391 33.156 1 78.25 108 GLU B C 1
ATOM 1810 O O . GLU B 1 108 ? 21.547 19.906 32.844 1 78.25 108 GLU B O 1
ATOM 1815 N N . ILE B 1 109 ? 19.312 19.797 32.781 1 75.94 109 ILE B N 1
ATOM 1816 C CA . ILE B 1 109 ? 19.203 21 31.969 1 75.94 109 ILE B CA 1
ATOM 1817 C C . ILE B 1 109 ? 18.078 21.891 32.531 1 75.94 109 ILE B C 1
ATOM 1819 O O . ILE B 1 109 ? 17.188 21.406 33.219 1 75.94 109 ILE B O 1
ATOM 1823 N N . THR B 1 110 ? 18.234 23.266 32.281 1 75.19 110 THR B N 1
ATOM 1824 C CA . THR B 1 110 ? 17.219 24.219 32.688 1 75.19 110 THR B CA 1
ATOM 1825 C C . THR B 1 110 ? 16.078 24.297 31.672 1 75.19 110 THR B C 1
ATOM 1827 O O . THR B 1 110 ? 16.266 23.906 30.516 1 75.19 110 THR B O 1
ATOM 1830 N N . PRO B 1 111 ? 14.766 24.656 32.094 1 76.06 111 PRO B N 1
ATOM 1831 C CA . PRO B 1 111 ? 13.641 24.859 31.172 1 76.06 111 PRO B CA 1
ATOM 1832 C C . PRO B 1 111 ? 14 25.688 29.953 1 76.06 111 PRO B C 1
ATOM 1834 O O . PRO B 1 111 ? 13.555 25.391 28.844 1 76.06 111 PRO B O 1
ATOM 1837 N N . ASP B 1 112 ? 14.766 26.688 30.094 1 75 112 ASP B N 1
ATOM 1838 C CA . ASP B 1 112 ? 15.195 27.578 29.016 1 75 112 ASP B CA 1
ATOM 1839 C C . ASP B 1 112 ? 16.078 26.844 28.016 1 75 112 ASP B C 1
ATOM 1841 O O . ASP B 1 112 ? 15.938 27.031 26.797 1 75 112 ASP B O 1
ATOM 1845 N N . GLN B 1 113 ? 16.953 26.016 28.422 1 72.69 113 GLN B N 1
ATOM 1846 C CA . GLN B 1 113 ? 17.812 25.219 27.562 1 72.69 113 GLN B CA 1
ATOM 1847 C C . GLN B 1 113 ? 17.016 24.172 26.797 1 72.69 113 GLN B C 1
ATOM 1849 O O . GLN B 1 113 ? 17.281 23.922 25.625 1 72.69 113 GLN B O 1
ATOM 1854 N N . ALA B 1 114 ? 16.078 23.562 27.484 1 71.69 114 ALA B N 1
ATOM 1855 C CA . ALA B 1 114 ? 15.188 22.578 26.859 1 71.69 114 ALA B CA 1
ATOM 1856 C C . ALA B 1 114 ? 14.414 23.188 25.703 1 71.69 114 ALA B C 1
ATOM 1858 O O . ALA B 1 114 ? 14.297 22.578 24.641 1 71.69 114 ALA B O 1
ATOM 1859 N N . ILE B 1 115 ? 13.906 24.359 25.969 1 69.44 115 ILE B N 1
ATOM 1860 C CA . ILE B 1 115 ? 13.164 25.094 24.938 1 69.44 115 ILE B CA 1
ATOM 1861 C C . ILE B 1 115 ? 14.078 25.375 23.75 1 69.44 115 ILE B C 1
ATOM 1863 O O . ILE B 1 115 ? 13.648 25.25 22.594 1 69.44 115 ILE B O 1
ATOM 1867 N N . LYS B 1 116 ? 15.297 25.719 23.953 1 70.56 116 LYS B N 1
ATOM 1868 C CA . LYS B 1 116 ? 16.281 25.984 22.906 1 70.56 116 LYS B CA 1
ATOM 1869 C C . LYS B 1 116 ? 16.562 24.719 22.094 1 70.56 116 LYS B C 1
ATOM 1871 O O . LYS B 1 116 ? 16.688 24.781 20.875 1 70.56 116 LYS B O 1
ATOM 1876 N N . MET B 1 117 ? 16.641 23.641 22.703 1 66.06 117 MET B N 1
ATOM 1877 C CA . MET B 1 117 ? 16.938 22.375 22.062 1 66.06 117 MET B CA 1
ATOM 1878 C C . MET B 1 117 ? 15.734 21.859 21.266 1 66.06 117 MET B C 1
ATOM 1880 O O . MET B 1 117 ? 15.891 21.156 20.266 1 66.06 117 MET B O 1
ATOM 1884 N N . LEU B 1 118 ? 14.625 22.234 21.922 1 63.84 118 LEU B N 1
ATOM 1885 C CA . LEU B 1 118 ? 13.383 21.844 21.25 1 63.84 118 LEU B CA 1
ATOM 1886 C C . LEU B 1 118 ? 13.164 22.703 20 1 63.84 118 LEU B C 1
ATOM 1888 O O . LEU B 1 118 ? 12.562 22.25 19.031 1 63.84 118 LEU B O 1
ATOM 1892 N N . ASN B 1 119 ? 13.523 23.938 20.047 1 61.84 119 ASN B N 1
ATOM 1893 C CA . ASN B 1 119 ? 13.359 24.875 18.953 1 61.84 119 ASN B CA 1
ATOM 1894 C C . ASN B 1 119 ? 14.461 24.719 17.906 1 61.84 119 ASN B C 1
ATOM 1896 O O . ASN B 1 119 ? 14.391 25.312 16.828 1 61.84 119 ASN B O 1
ATOM 1900 N N . GLU B 1 120 ? 15.469 24.016 18.156 1 53.34 120 GLU B N 1
ATOM 1901 C CA . GLU B 1 120 ? 16.531 23.781 17.172 1 53.34 120 GLU B CA 1
ATOM 1902 C C . GLU B 1 120 ? 16.344 22.422 16.5 1 53.34 120 GLU B C 1
ATOM 1904 O O . GLU B 1 120 ? 16.609 22.281 15.297 1 53.34 120 GLU B O 1
#

InterPro domains:
  IPR018658 Domain of unknown function DUF2089 [PF09862] (42-88)
  IPR053957 DUF2089, zinc ribbon [PF22747] (9-39)

pLDDT: mean 86.43, std 15.19, range [42.31, 98.12]

Nearest PDB structures (foldseek):
  3onq-assembly1_B-2  TM=7.960E-01  e=1.017E-01  Bifidobacterium adolescentis ATCC 15703
  3hug-assembly1_C  TM=8.372E-01  e=2.002E-01  Mycobacterium tuberculosis H37Rv
  3hug-assembly6_K  TM=8.353E-01  e=3.080E-01  Mycobacterium tuberculosis H37Rv
  9f80-assembly1_A  TM=8.053E-01  e=3.705E-01  Mycobacterium tuberculosis H37Rv
  8z6g-assembly3_F  TM=7.940E-01  e=1.526E+00  Pseudomonas aeruginosa